Protein AF-A0A232EL25-F1 (afdb_monomer_lite)

Secondary structure (DSSP, 8-state):
--EEEEEEEEEEE--TTTT--PEEEEETTTTEEEEEE--TTTTTTSS-EEEEE-TTS-B-SPPEE----SSSPP----SS-SSSEEEEEEEEEE-TTS--EEEEEEEEEE-TT--EEESS-S----------STTSEEEE--TT-EEEEEEPSSS--EEEEEEE-SSSEEEEEEEE-SS--EEEEEEEPTTSEEEEEEEEEEEEEEEEEETTEEEEEEEEEEEEEEETTSPBPPPEEE-------HHHHTTPEEEEEE-TTSEEEEEEEEEEPPSSTTS-EEEEEEEEEEEEGGGGG--

Structure (mmCIF, N/CA/C/O backbone):
data_AF-A0A232EL25-F1
#
_entry.id   AF-A0A232EL25-F1
#
loop_
_atom_site.group_PDB
_atom_site.id
_atom_site.type_symbol
_atom_site.label_atom_id
_atom_site.label_alt_id
_atom_site.label_comp_id
_atom_site.label_asym_id
_atom_site.label_entity_id
_atom_site.label_seq_id
_atom_site.pdbx_PDB_ins_code
_atom_site.Cartn_x
_atom_site.Cartn_y
_atom_site.Cartn_z
_atom_site.occupancy
_atom_site.B_iso_or_equiv
_atom_site.auth_seq_id
_atom_site.auth_comp_id
_atom_site.auth_asym_id
_atom_site.auth_atom_id
_atom_site.pdbx_PDB_model_num
ATOM 1 N N . MET A 1 1 ? -2.170 4.863 -22.502 1.00 51.41 1 MET A N 1
ATOM 2 C CA . MET A 1 1 ? -2.159 5.256 -21.081 1.00 51.41 1 MET A CA 1
ATOM 3 C C . MET A 1 1 ? -3.161 6.379 -20.929 1.00 51.41 1 MET A C 1
ATOM 5 O O . MET A 1 1 ? -2.964 7.424 -21.538 1.00 51.41 1 MET A O 1
ATOM 9 N N . GLU A 1 2 ? -4.257 6.138 -20.216 1.00 48.19 2 GLU A N 1
ATOM 10 C CA . GLU A 1 2 ? -5.209 7.189 -19.851 1.00 48.19 2 GLU A CA 1
ATOM 11 C C . GLU A 1 2 ? -4.763 7.801 -18.522 1.00 48.19 2 GLU A C 1
ATOM 13 O O . GLU A 1 2 ? -4.478 7.083 -17.563 1.00 48.19 2 GLU A O 1
ATOM 18 N N . ASN A 1 3 ? -4.635 9.127 -18.490 1.00 51.94 3 ASN A N 1
ATOM 19 C CA . ASN A 1 3 ? -4.310 9.871 -17.281 1.00 51.94 3 ASN A CA 1
ATOM 20 C C . ASN A 1 3 ? -5.592 10.539 -16.786 1.00 51.94 3 ASN A C 1
ATOM 22 O O . ASN A 1 3 ? -6.131 11.416 -17.465 1.00 51.94 3 ASN A O 1
ATOM 26 N N . CYS A 1 4 ? -6.087 10.119 -15.624 1.00 50.62 4 CYS A N 1
ATOM 27 C CA . CYS A 1 4 ? -7.242 10.736 -14.990 1.00 50.62 4 CYS A CA 1
ATOM 28 C C . CYS A 1 4 ? -6.772 11.544 -13.778 1.00 50.62 4 CYS A C 1
ATOM 30 O O . CYS A 1 4 ? -6.371 10.989 -12.752 1.00 50.62 4 CYS A O 1
ATOM 32 N N . SER A 1 5 ? -6.847 12.870 -13.890 1.00 51.62 5 SER A N 1
ATOM 33 C CA . SER A 1 5 ? -6.720 13.783 -12.755 1.00 51.62 5 SER A CA 1
ATOM 34 C C . SER A 1 5 ? -8.115 14.160 -12.268 1.00 51.62 5 SER A C 1
ATOM 36 O O . SER A 1 5 ? -8.825 14.894 -12.956 1.00 51.62 5 SER A O 1
ATOM 38 N N . ASN A 1 6 ? -8.500 13.682 -11.090 1.00 52.81 6 ASN A N 1
ATOM 39 C CA . ASN A 1 6 ? -9.796 13.976 -10.489 1.00 52.81 6 ASN A CA 1
ATOM 40 C C . ASN A 1 6 ? -9.590 14.569 -9.087 1.00 52.81 6 ASN A C 1
ATOM 42 O O . ASN A 1 6 ? -8.654 14.218 -8.368 1.00 52.81 6 ASN A O 1
ATOM 46 N N . VAL A 1 7 ? -10.475 15.480 -8.689 1.00 50.97 7 VAL A N 1
ATOM 47 C CA . VAL A 1 7 ? -10.480 16.087 -7.350 1.00 50.97 7 VAL A CA 1
ATOM 48 C C . VAL A 1 7 ? -11.691 15.533 -6.607 1.00 50.97 7 VAL A C 1
ATOM 50 O O . VAL A 1 7 ? -12.816 15.723 -7.064 1.00 50.97 7 VAL A O 1
ATOM 53 N N . ALA A 1 8 ? -11.471 14.854 -5.480 1.00 51.22 8 ALA A N 1
ATOM 54 C CA . ALA A 1 8 ? -12.547 14.413 -4.599 1.00 51.22 8 ALA A CA 1
ATOM 55 C C . ALA A 1 8 ? -12.703 15.402 -3.439 1.00 51.22 8 ALA A C 1
ATOM 57 O O . ALA A 1 8 ? -11.785 15.624 -2.643 1.00 51.22 8 ALA A O 1
ATOM 58 N N . ASN A 1 9 ? -13.900 15.960 -3.287 1.00 52.25 9 ASN A N 1
ATOM 59 C CA . ASN A 1 9 ? -14.223 16.791 -2.133 1.00 52.25 9 ASN A CA 1
ATOM 60 C C . ASN A 1 9 ? -14.661 15.888 -0.984 1.00 52.25 9 ASN A C 1
ATOM 62 O O . ASN A 1 9 ? -15.850 15.659 -0.795 1.00 52.25 9 ASN A O 1
ATOM 66 N N . ILE A 1 10 ? -13.703 15.347 -0.232 1.00 52.88 10 ILE A N 1
ATOM 67 C CA . ILE A 1 10 ? -14.014 14.569 0.969 1.00 52.88 10 ILE A CA 1
ATOM 68 C C . ILE A 1 10 ? -14.073 15.536 2.152 1.00 52.88 10 ILE A C 1
ATOM 70 O O . ILE A 1 10 ? -13.030 16.035 2.567 1.00 52.88 10 ILE A O 1
ATOM 74 N N . PRO A 1 11 ? -15.253 15.830 2.724 1.00 53.16 11 PRO A N 1
ATOM 75 C CA . PRO A 1 11 ? -15.340 16.779 3.816 1.00 53.16 11 PRO A CA 1
ATOM 76 C C . PRO A 1 11 ? -14.777 16.162 5.095 1.00 53.16 11 PRO A C 1
ATOM 78 O O . PRO A 1 11 ? -15.392 15.289 5.711 1.00 53.16 11 PRO A O 1
ATOM 81 N N . PHE A 1 12 ? -13.623 16.651 5.538 1.00 52.50 12 PHE A N 1
ATOM 82 C CA . PHE A 1 12 ? -13.089 16.305 6.848 1.00 52.50 12 PHE A CA 1
ATOM 83 C C . PHE A 1 12 ? -12.386 17.483 7.509 1.00 52.50 12 PHE A C 1
ATOM 85 O O . PHE A 1 12 ? -11.855 18.380 6.854 1.00 52.50 12 PHE A O 1
ATOM 92 N N . THR A 1 13 ? -12.351 17.441 8.837 1.00 44.88 13 THR A N 1
ATOM 93 C CA . THR A 1 13 ? -11.735 18.469 9.670 1.00 44.88 13 THR A CA 1
ATOM 94 C C . THR A 1 13 ? -10.431 17.941 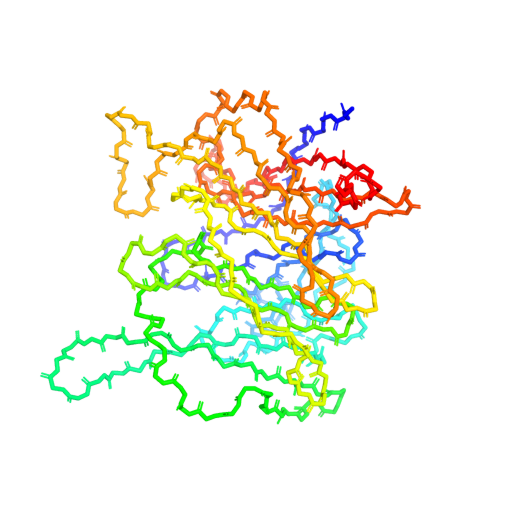10.260 1.00 44.88 13 THR A C 1
ATOM 96 O O . THR A 1 13 ? -10.453 17.162 11.211 1.00 44.88 13 THR A O 1
ATOM 99 N N . LEU A 1 14 ? -9.281 18.373 9.729 1.00 42.97 14 LEU A N 1
ATOM 100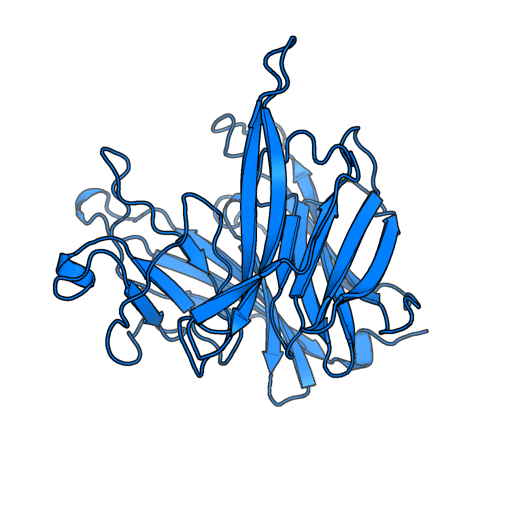 C CA . LEU A 1 14 ? -7.998 18.240 10.432 1.00 42.97 14 LEU A CA 1
ATOM 101 C C . LEU A 1 14 ? -7.855 19.438 11.373 1.00 42.97 14 LEU A C 1
ATOM 103 O O . LEU A 1 14 ? -7.642 20.565 10.929 1.00 42.97 14 LEU A O 1
ATOM 107 N N . LYS A 1 15 ? -7.949 19.204 12.683 1.00 39.72 15 LYS A N 1
ATOM 108 C CA . LYS A 1 15 ? -7.567 20.206 13.681 1.00 39.72 15 LYS A CA 1
ATOM 109 C C . LYS A 1 15 ? -6.157 19.885 14.168 1.00 39.72 15 LYS A C 1
ATOM 111 O O . LYS A 1 15 ? -5.955 18.903 14.874 1.00 39.72 15 LYS A O 1
ATOM 116 N N . VAL A 1 16 ? -5.184 20.712 13.789 1.00 35.88 16 VAL A N 1
ATOM 117 C CA . VAL A 1 16 ? -3.813 20.627 14.313 1.00 35.88 16 VAL A CA 1
ATOM 118 C C . VAL A 1 16 ? -3.785 21.365 15.659 1.00 35.88 16 VAL A C 1
ATOM 120 O O . VAL A 1 16 ? -3.838 22.589 15.705 1.00 35.88 16 VAL A O 1
ATOM 123 N N . GLY A 1 17 ? -3.820 20.602 16.751 1.00 44.81 17 GLY A N 1
ATOM 124 C CA . GLY A 1 17 ? -4.028 21.034 18.143 1.00 44.81 17 GLY A CA 1
ATOM 125 C C . GLY A 1 17 ? -4.429 19.820 18.992 1.00 44.81 17 GLY A C 1
ATOM 126 O O . GLY A 1 17 ? -4.204 18.714 18.510 1.00 44.81 17 GLY A O 1
ATOM 127 N N . ASP A 1 18 ? -5.012 19.994 20.191 1.00 28.81 18 ASP A N 1
ATOM 128 C CA . ASP A 1 18 ? -5.338 18.903 21.147 1.00 28.81 18 ASP A CA 1
ATOM 129 C C . ASP A 1 18 ? -6.324 17.841 20.595 1.00 28.81 18 ASP A C 1
ATOM 131 O O . ASP A 1 18 ? -7.519 17.811 20.883 1.00 28.81 18 ASP A O 1
ATOM 135 N N . GLU A 1 19 ? -5.714 16.989 19.772 1.00 44.50 19 GLU A N 1
ATOM 136 C CA . GLU A 1 19 ? -5.997 15.689 19.174 1.00 44.50 19 GLU A CA 1
ATOM 137 C C . GLU A 1 19 ? -7.268 15.470 18.341 1.00 44.50 19 GLU A C 1
ATOM 139 O O . GLU A 1 19 ? -8.253 14.914 18.819 1.00 44.50 19 GLU A O 1
ATOM 144 N N . HIS A 1 20 ? -7.137 15.651 17.017 1.00 41.91 20 HIS A N 1
ATOM 145 C CA . HIS A 1 20 ? -7.773 14.766 16.029 1.00 41.91 20 HIS A CA 1
ATOM 146 C C . HIS A 1 20 ? -6.782 14.375 14.917 1.00 41.91 20 HIS A C 1
ATOM 148 O O . HIS A 1 20 ? -6.553 15.117 13.965 1.00 41.91 20 HIS A O 1
ATOM 154 N N . TYR A 1 21 ? -6.200 13.178 15.043 1.00 44.84 21 TYR A N 1
ATOM 155 C CA . TYR A 1 21 ? -5.446 12.526 13.970 1.00 44.84 21 TYR A CA 1
ATOM 156 C C . TYR A 1 21 ? -6.430 11.845 13.026 1.00 44.84 21 TYR A C 1
ATOM 158 O O . TYR A 1 21 ? -7.060 10.863 13.423 1.00 44.84 21 TYR A O 1
ATOM 166 N N . VAL A 1 22 ? -6.550 12.350 11.800 1.00 48.41 22 VAL A N 1
ATOM 167 C CA . VAL A 1 22 ? -7.203 11.604 10.726 1.00 48.41 22 VAL A CA 1
ATOM 168 C C . VAL A 1 22 ? -6.119 10.879 9.943 1.00 48.41 22 VAL A C 1
ATOM 170 O O . VAL A 1 22 ? -5.218 11.513 9.390 1.00 48.41 22 VAL A O 1
ATOM 173 N N . SER A 1 23 ? -6.188 9.552 9.945 1.00 52.66 23 SER A N 1
ATOM 174 C CA . SER A 1 23 ? -5.326 8.718 9.115 1.00 52.66 23 SER A CA 1
ATOM 175 C C . SER A 1 23 ? -6.107 8.305 7.873 1.00 52.66 23 SER A C 1
ATOM 177 O O . SER A 1 23 ? -7.175 7.697 7.981 1.00 52.66 23 SER A O 1
ATOM 179 N N . TRP A 1 24 ? -5.573 8.669 6.710 1.00 55.25 24 TRP A N 1
ATOM 180 C CA . TRP A 1 24 ? -6.126 8.348 5.396 1.00 55.25 24 TRP A CA 1
ATOM 181 C C . TRP A 1 24 ? -5.609 6.996 4.960 1.00 55.25 24 TRP A C 1
ATOM 183 O O . TRP A 1 24 ? -4.396 6.778 4.945 1.00 55.25 24 TRP A O 1
ATOM 193 N N . PHE A 1 25 ? -6.512 6.121 4.541 1.00 58.78 25 PHE A N 1
ATOM 194 C CA . PHE A 1 25 ? -6.127 4.896 3.871 1.00 58.78 25 PHE A CA 1
ATOM 195 C C . PHE A 1 25 ? -6.959 4.778 2.606 1.00 58.78 25 PHE A C 1
ATOM 197 O O . PHE A 1 25 ? -8.180 4.669 2.654 1.00 58.78 25 PHE A O 1
ATOM 204 N N . LEU A 1 26 ? -6.315 4.779 1.441 1.00 52.06 26 LEU A N 1
ATOM 205 C CA . LEU A 1 26 ? -7.019 4.316 0.256 1.00 52.06 26 LEU A CA 1
ATOM 206 C C . LEU A 1 26 ? -7.246 2.810 0.426 1.00 52.06 26 LEU A C 1
ATOM 208 O O . LEU A 1 26 ? -6.325 2.004 0.267 1.00 52.06 26 LEU A O 1
ATOM 212 N N . THR A 1 27 ? -8.458 2.430 0.822 1.00 54.38 27 THR A N 1
ATOM 213 C CA . THR A 1 27 ? -8.869 1.030 0.856 1.00 54.38 27 THR A CA 1
ATOM 214 C C . THR A 1 27 ? -9.115 0.549 -0.545 1.00 54.38 27 THR A C 1
ATOM 216 O O . THR A 1 27 ? -10.071 0.910 -1.223 1.00 54.38 27 THR A O 1
ATOM 219 N N . GLN A 1 28 ? -8.229 -0.340 -0.930 1.00 50.91 28 GLN A N 1
ATOM 220 C CA . GLN A 1 28 ? -7.998 -0.806 -2.275 1.00 50.91 28 GLN A CA 1
ATOM 221 C C . GLN A 1 28 ? -9.077 -1.741 -2.850 1.00 50.91 28 GLN A C 1
ATOM 223 O O . GLN A 1 28 ? -8.842 -2.359 -3.887 1.00 50.91 28 GLN A O 1
ATOM 228 N N . PHE A 1 29 ? -10.200 -1.927 -2.155 1.00 55.56 29 PHE A N 1
ATOM 229 C CA . PHE A 1 29 ? -11.137 -2.996 -2.488 1.00 55.56 29 PHE A CA 1
ATOM 230 C C . PHE A 1 29 ? -12.043 -2.643 -3.673 1.00 55.56 29 PHE A C 1
ATOM 232 O O . PHE A 1 29 ? -12.284 -3.529 -4.477 1.00 55.56 29 PHE A O 1
ATOM 239 N N . ASP A 1 30 ? -12.464 -1.382 -3.849 1.00 62.69 30 ASP A N 1
ATOM 240 C CA . ASP A 1 30 ? -13.462 -1.021 -4.874 1.00 62.69 30 ASP A CA 1
ATOM 241 C C . ASP A 1 30 ? -13.464 0.482 -5.207 1.00 62.69 30 ASP A C 1
ATOM 243 O O . ASP A 1 30 ? -14.515 1.115 -5.192 1.00 62.69 30 ASP A O 1
ATOM 247 N N . GLU A 1 31 ? -12.304 1.100 -5.452 1.00 70.12 31 GLU A N 1
ATOM 248 C CA . GLU A 1 31 ? -12.289 2.523 -5.846 1.00 70.12 31 GLU A CA 1
ATOM 249 C C . GLU A 1 31 ? -12.849 3.488 -4.769 1.00 70.12 31 GLU A C 1
ATOM 251 O O . GLU A 1 31 ? -13.441 4.527 -5.058 1.00 70.12 31 GLU A O 1
ATOM 256 N N . THR A 1 32 ? -12.642 3.145 -3.494 1.00 76.06 32 THR A N 1
ATOM 257 C CA . THR A 1 32 ? -13.133 3.917 -2.340 1.00 76.06 32 THR A CA 1
ATOM 258 C C . THR A 1 32 ? -12.011 4.388 -1.420 1.00 76.06 32 THR A C 1
ATOM 260 O O . THR A 1 32 ? -11.022 3.682 -1.217 1.00 76.06 32 THR A O 1
ATOM 263 N N . PHE A 1 33 ? -12.204 5.525 -0.761 1.00 74.00 33 PHE A N 1
ATOM 264 C CA . PHE A 1 33 ? -11.359 5.981 0.342 1.00 74.00 33 PHE A CA 1
ATOM 265 C C . PHE A 1 33 ? -11.923 5.503 1.682 1.00 74.00 33 PHE A C 1
ATOM 267 O O . PHE A 1 33 ? -13.095 5.741 1.957 1.00 74.00 33 PHE A O 1
ATOM 274 N N . GLU A 1 34 ? -11.103 4.897 2.546 1.00 77.31 34 GLU A N 1
ATOM 275 C CA . GLU A 1 34 ? -11.477 4.618 3.937 1.00 77.31 34 GLU A CA 1
ATOM 276 C C . GLU A 1 34 ? -10.723 5.553 4.874 1.00 77.31 34 GLU A C 1
ATOM 278 O O . GLU A 1 34 ? -9.506 5.748 4.814 1.00 77.31 34 GLU A O 1
ATOM 283 N N . ILE A 1 35 ? -11.475 6.140 5.788 1.00 75.62 35 ILE A N 1
ATOM 284 C CA . ILE A 1 35 ? -10.969 7.093 6.754 1.00 75.62 35 ILE A CA 1
ATOM 285 C C . ILE A 1 35 ? -11.288 6.566 8.136 1.00 75.62 35 ILE A C 1
ATOM 287 O O . ILE A 1 35 ? -12.435 6.239 8.449 1.00 75.62 35 ILE A O 1
ATOM 291 N N . VAL A 1 36 ? -10.260 6.511 8.977 1.00 77.00 36 VAL A N 1
ATOM 292 C CA . VAL A 1 36 ? -10.449 6.271 10.402 1.00 77.00 36 VAL A CA 1
ATOM 293 C C . VAL A 1 36 ? -10.607 7.619 11.092 1.00 77.00 36 VAL A C 1
ATOM 295 O O . VAL A 1 36 ? -9.659 8.400 11.186 1.00 77.00 36 VAL A O 1
ATOM 298 N N . ASP A 1 37 ? -11.815 7.872 11.583 1.00 76.88 37 ASP A N 1
ATOM 299 C CA . ASP A 1 37 ? -12.187 9.092 12.287 1.00 76.88 37 ASP A CA 1
ATOM 300 C C . ASP A 1 37 ? -12.246 8.828 13.802 1.00 76.88 37 ASP A C 1
ATOM 302 O O . ASP A 1 37 ? -12.711 7.781 14.260 1.00 76.88 37 ASP A O 1
ATOM 306 N N . LYS A 1 38 ? -11.741 9.775 14.596 1.00 76.56 38 LYS A N 1
ATOM 307 C CA . LYS A 1 38 ? -11.769 9.761 16.072 1.00 76.56 38 LYS A CA 1
ATOM 308 C C . LYS A 1 38 ? -12.748 10.792 16.644 1.00 76.56 38 LYS A C 1
ATOM 310 O O . LYS A 1 38 ? -12.842 10.963 17.860 1.00 76.56 38 LYS A O 1
ATOM 315 N N . ASN A 1 39 ? -13.456 11.523 15.788 1.00 75.94 39 ASN A N 1
ATOM 316 C CA . ASN A 1 39 ? -14.444 12.498 16.200 1.00 75.94 39 ASN A CA 1
ATOM 317 C C . ASN A 1 39 ? -15.749 11.786 16.580 1.00 75.94 39 ASN A C 1
ATOM 319 O O . ASN A 1 39 ? -16.452 11.248 15.727 1.00 75.94 39 ASN A O 1
ATOM 323 N N . LYS A 1 40 ? -16.108 11.826 17.869 1.00 80.94 40 LYS A N 1
ATOM 324 C CA . LYS A 1 40 ? -17.337 11.192 18.377 1.00 80.94 40 LYS A CA 1
ATOM 325 C C . LYS A 1 40 ? -18.603 11.662 17.663 1.00 80.94 40 LYS A C 1
ATOM 327 O O . LYS A 1 40 ? -19.523 10.867 17.504 1.00 80.94 40 LYS A O 1
ATOM 332 N N . THR A 1 41 ? -18.665 12.923 17.240 1.00 81.50 41 THR A N 1
ATOM 333 C CA . THR A 1 41 ? -19.820 13.472 16.519 1.00 81.50 41 THR A CA 1
ATOM 334 C C . THR A 1 41 ? -19.948 12.828 15.144 1.00 81.50 41 THR A C 1
ATOM 336 O O . THR A 1 41 ? -21.018 12.334 14.801 1.00 81.50 41 THR A O 1
ATOM 339 N N . HIS A 1 42 ? -18.852 12.757 14.386 1.00 81.31 42 HIS A N 1
ATOM 340 C CA . HIS A 1 42 ? -18.839 12.077 13.085 1.00 81.31 42 HIS A CA 1
ATOM 341 C C . HIS A 1 42 ? -19.101 10.574 13.233 1.00 81.31 42 HIS A C 1
ATOM 343 O O . HIS A 1 42 ? -19.784 9.963 12.418 1.00 81.31 42 HIS A O 1
ATOM 349 N N . CYS A 1 43 ? -18.627 9.994 14.332 1.00 81.50 43 CYS A N 1
ATOM 350 C CA . CYS A 1 43 ? -18.795 8.590 14.665 1.00 81.50 43 CYS A CA 1
ATOM 351 C C . CYS A 1 43 ? -20.080 8.276 15.444 1.00 81.50 43 CYS A C 1
ATOM 353 O O . CYS A 1 43 ? -20.130 7.270 16.148 1.00 81.50 43 CYS A O 1
ATOM 355 N N . LYS A 1 44 ? -21.123 9.113 15.355 1.00 87.75 44 LYS A N 1
ATOM 356 C CA . LYS A 1 44 ? -22.451 8.848 15.950 1.00 87.75 44 LYS A CA 1
ATOM 357 C C . LYS A 1 44 ? -22.395 8.405 17.430 1.00 87.75 44 LYS A C 1
ATOM 359 O O . LYS A 1 44 ? -23.151 7.543 17.867 1.00 87.75 44 LYS A O 1
ATOM 364 N N . GLY A 1 45 ? -21.482 8.990 18.206 1.00 84.88 45 GLY A N 1
ATOM 365 C CA . GLY A 1 45 ? -21.313 8.753 19.641 1.00 84.88 45 GLY A CA 1
ATOM 366 C C . GLY A 1 45 ? -20.223 7.748 20.037 1.00 84.88 45 GLY A C 1
ATOM 367 O O . GLY A 1 45 ? -19.863 7.715 21.217 1.00 84.88 45 GLY A O 1
ATOM 368 N N . VAL A 1 46 ? -19.647 6.970 19.109 1.00 85.81 46 VAL A N 1
ATOM 369 C CA . VAL A 1 46 ? -18.536 6.051 19.438 1.00 85.81 46 VAL A CA 1
ATOM 370 C C . VAL A 1 46 ? -17.176 6.753 19.399 1.00 85.81 46 VAL A C 1
ATOM 372 O O . VAL A 1 46 ? -17.017 7.788 18.761 1.00 85.81 46 VAL A O 1
ATOM 375 N N . SER A 1 47 ? -16.173 6.211 20.101 1.00 82.19 47 SER A N 1
ATOM 376 C CA . SER A 1 47 ? -14.846 6.845 20.233 1.00 82.19 47 SER A CA 1
ATOM 377 C C . SER A 1 47 ? -14.072 6.963 18.921 1.00 82.19 47 SER A C 1
ATOM 379 O O . SER A 1 47 ? -13.220 7.836 18.795 1.00 82.19 47 SER A O 1
ATOM 381 N N . SER A 1 48 ? -14.325 6.050 17.986 1.00 79.69 48 SER A N 1
ATOM 382 C CA . SER A 1 48 ? -13.700 6.024 16.670 1.00 79.69 48 SER A CA 1
ATOM 383 C C . SER A 1 48 ? -14.496 5.140 15.715 1.00 79.69 48 SER A C 1
ATOM 385 O O . SER A 1 48 ? -15.141 4.173 16.135 1.00 79.69 48 SER A O 1
ATOM 387 N N . CYS A 1 49 ? -14.454 5.474 14.433 1.00 78.69 49 CYS A N 1
ATOM 388 C CA . CYS A 1 49 ? -15.201 4.797 13.384 1.00 78.69 49 CYS A CA 1
ATOM 389 C C . CYS A 1 49 ? -14.427 4.779 12.065 1.00 78.69 49 CYS A C 1
ATOM 391 O O . CYS A 1 49 ? -13.548 5.606 11.829 1.00 78.69 49 CYS A O 1
ATOM 393 N N . LYS A 1 50 ? -14.781 3.827 11.205 1.00 80.88 50 LYS A N 1
ATOM 394 C CA . LYS A 1 50 ? -14.419 3.801 9.790 1.00 80.88 50 LYS A CA 1
ATOM 395 C C . LYS A 1 50 ? -15.520 4.463 8.977 1.00 80.88 50 LYS A C 1
ATOM 397 O O . LYS A 1 50 ? -16.698 4.154 9.176 1.00 80.88 50 LYS A O 1
ATOM 402 N N . ARG A 1 51 ? -15.123 5.333 8.059 1.00 81.25 51 ARG A N 1
ATOM 403 C CA . ARG A 1 51 ? -15.988 6.004 7.085 1.00 81.25 51 ARG A CA 1
ATOM 404 C C . ARG A 1 51 ? -15.450 5.713 5.695 1.00 81.25 51 ARG A C 1
ATOM 406 O O . ARG A 1 51 ? -14.236 5.728 5.511 1.00 81.25 51 ARG A O 1
ATOM 413 N N . ILE A 1 52 ? -16.332 5.418 4.750 1.00 81.81 52 ILE A N 1
ATOM 414 C CA . ILE A 1 52 ? -15.960 5.028 3.388 1.00 81.81 52 ILE A CA 1
ATOM 415 C C . ILE A 1 52 ? -16.525 6.076 2.437 1.00 81.81 52 ILE A C 1
ATOM 417 O O . ILE A 1 52 ? -17.662 6.497 2.617 1.00 81.81 52 ILE A O 1
ATOM 421 N N . TYR A 1 53 ? -15.753 6.490 1.439 1.00 79.94 53 TYR A N 1
ATOM 422 C CA . TYR A 1 53 ? -16.161 7.467 0.434 1.00 79.94 53 TYR A CA 1
ATOM 423 C C . TYR A 1 53 ? -15.878 6.950 -0.970 1.00 79.94 53 TYR A C 1
ATOM 425 O O . TYR A 1 53 ? -14.888 6.249 -1.176 1.00 79.94 53 TYR A O 1
ATOM 433 N N . ASP A 1 54 ? -16.715 7.314 -1.936 1.00 79.31 54 ASP A N 1
ATOM 434 C CA . ASP A 1 54 ? -16.418 7.120 -3.355 1.00 79.31 54 ASP A CA 1
ATOM 435 C C . ASP A 1 54 ? -15.385 8.148 -3.863 1.00 79.31 54 ASP A C 1
ATOM 437 O O . ASP A 1 54 ? -14.991 9.090 -3.166 1.00 79.31 54 ASP A O 1
ATOM 441 N N . PHE A 1 55 ? -14.964 7.995 -5.118 1.00 74.50 55 PHE A N 1
ATOM 442 C CA . PHE A 1 55 ? -14.050 8.924 -5.785 1.00 74.50 55 PHE A CA 1
ATOM 443 C C . PHE A 1 55 ? -14.615 10.325 -6.065 1.00 74.50 55 PHE A C 1
ATOM 445 O O . PHE A 1 55 ? -13.851 11.221 -6.427 1.00 74.50 55 PHE A O 1
ATOM 452 N N . ASN A 1 56 ? -15.922 10.525 -5.888 1.00 73.94 56 ASN A N 1
ATOM 453 C CA . ASN A 1 56 ? -16.571 11.832 -5.974 1.00 73.94 56 ASN A CA 1
ATOM 454 C C . ASN A 1 56 ? -16.632 12.531 -4.603 1.00 73.94 56 ASN A C 1
ATOM 456 O O . ASN A 1 56 ? -16.996 13.703 -4.528 1.00 73.94 56 ASN A O 1
ATOM 460 N N . GLY A 1 57 ? -16.257 11.836 -3.524 1.00 72.69 57 GLY A N 1
ATOM 461 C CA . GLY A 1 57 ? -16.326 12.327 -2.151 1.00 72.69 57 GLY A CA 1
ATOM 462 C C . GLY A 1 57 ? -17.668 12.083 -1.457 1.00 72.69 57 GLY A C 1
ATOM 463 O O . GLY A 1 57 ? -17.892 12.620 -0.371 1.00 72.69 57 GLY A O 1
ATOM 464 N N . ASN A 1 58 ? -18.553 11.264 -2.031 1.00 81.75 58 ASN A N 1
ATOM 465 C CA . ASN A 1 58 ? -19.798 10.861 -1.380 1.00 81.75 58 ASN A CA 1
ATOM 466 C C . ASN A 1 58 ? -19.528 9.748 -0.368 1.00 81.75 58 ASN A C 1
ATOM 468 O O . ASN A 1 58 ? -18.861 8.765 -0.684 1.00 81.75 58 ASN A O 1
ATOM 472 N N . GLU A 1 59 ? -20.078 9.874 0.839 1.00 84.31 59 GLU A N 1
ATOM 473 C CA . GLU A 1 59 ? -19.983 8.826 1.859 1.00 84.31 59 GLU A CA 1
ATOM 474 C C . GLU A 1 59 ? -20.817 7.598 1.452 1.00 84.31 59 GLU A C 1
ATOM 476 O O . GLU A 1 59 ? -21.984 7.712 1.072 1.00 84.31 59 GLU A O 1
ATOM 481 N N . ILE A 1 60 ? -20.211 6.414 1.532 1.00 84.75 60 ILE A N 1
ATOM 482 C CA . ILE A 1 60 ? -20.829 5.128 1.221 1.00 84.75 60 ILE A CA 1
ATOM 483 C C . ILE A 1 60 ? -21.203 4.432 2.530 1.00 84.75 60 ILE A C 1
ATOM 485 O O . ILE A 1 60 ? -20.346 3.940 3.267 1.00 84.75 60 ILE A O 1
ATOM 489 N N . GLY A 1 61 ? -22.508 4.303 2.765 1.00 86.81 61 GLY A N 1
ATOM 490 C CA . GLY A 1 61 ? -23.045 3.631 3.945 1.00 86.81 61 GLY A CA 1
ATOM 491 C C . GLY A 1 61 ? -22.849 4.425 5.239 1.00 86.81 61 GLY A C 1
ATOM 492 O O . GLY A 1 61 ? -22.493 5.598 5.231 1.00 86.81 61 GLY A O 1
ATOM 493 N N . ASP A 1 62 ? -23.129 3.777 6.369 1.00 87.75 62 ASP A N 1
ATOM 494 C CA . ASP A 1 62 ? -23.005 4.391 7.692 1.00 87.75 62 ASP A CA 1
ATOM 495 C C . ASP A 1 62 ? -21.608 4.188 8.308 1.00 87.75 62 ASP A C 1
ATOM 497 O O . ASP A 1 62 ? -21.011 3.120 8.119 1.00 87.75 62 ASP A O 1
ATOM 501 N N . PRO A 1 63 ? -21.119 5.140 9.135 1.00 86.38 63 PRO A N 1
ATOM 502 C CA . PRO A 1 63 ? -19.897 4.967 9.911 1.00 86.38 63 PRO A CA 1
ATOM 503 C C . PRO A 1 63 ? -19.934 3.690 10.751 1.00 86.38 63 PRO A C 1
ATOM 505 O O . PRO A 1 63 ? -20.841 3.488 11.565 1.00 86.38 63 PRO A O 1
ATOM 508 N N . LYS A 1 64 ? -18.921 2.837 10.591 1.00 84.44 64 LYS A N 1
ATOM 509 C CA . LYS A 1 64 ? -18.806 1.580 11.339 1.00 84.44 64 LYS A CA 1
ATOM 510 C C . LYS A 1 64 ? -17.907 1.782 12.554 1.00 84.44 64 LYS A C 1
ATOM 512 O O . LYS A 1 64 ? -16.794 2.281 12.377 1.00 84.44 64 LYS A O 1
ATOM 517 N N . PRO A 1 65 ? -18.327 1.406 13.776 1.00 82.44 65 PRO A N 1
ATOM 518 C CA . PRO A 1 65 ? -17.452 1.458 14.938 1.00 82.44 65 PRO A CA 1
ATOM 519 C C . PRO A 1 65 ? -16.142 0.724 14.664 1.00 82.44 65 PRO A C 1
ATOM 521 O O . PRO A 1 65 ? -16.142 -0.378 14.123 1.00 82.44 65 PRO A O 1
ATOM 524 N N . PHE A 1 66 ? -15.027 1.347 15.024 1.00 76.62 66 PHE A N 1
ATOM 525 C CA . PHE A 1 66 ? -13.714 0.762 14.808 1.00 76.62 66 PHE A CA 1
ATOM 526 C C . PHE A 1 66 ? -12.814 1.075 15.987 1.00 76.62 66 PHE A C 1
ATOM 528 O O . PHE A 1 66 ? -12.609 2.240 16.326 1.00 76.62 66 PHE A O 1
ATOM 535 N N . LYS A 1 67 ? -12.267 0.044 16.630 1.00 72.69 67 LYS A N 1
ATOM 536 C CA . LYS A 1 67 ? -11.406 0.210 17.798 1.00 72.69 67 LYS A CA 1
ATOM 537 C C . LYS A 1 67 ? -9.945 0.163 17.370 1.00 72.69 67 LYS A C 1
ATOM 539 O O . LYS A 1 67 ? -9.406 -0.903 17.087 1.00 72.69 67 LYS A O 1
ATOM 544 N N . ILE A 1 68 ? -9.287 1.319 17.378 1.00 64.38 68 ILE A N 1
ATOM 545 C CA . ILE A 1 68 ? -7.848 1.391 17.116 1.00 64.38 68 ILE A CA 1
ATOM 546 C C . ILE A 1 68 ? -7.112 0.686 18.259 1.00 64.38 68 ILE A C 1
ATOM 548 O O . ILE A 1 68 ? -7.173 1.108 19.416 1.00 64.38 68 ILE A O 1
ATOM 552 N N . GLN A 1 69 ? -6.405 -0.393 17.936 1.00 57.59 69 GLN A N 1
ATOM 553 C CA . GLN A 1 69 ? -5.525 -1.066 18.881 1.00 57.59 69 GLN A CA 1
ATOM 554 C C . GLN A 1 69 ? -4.172 -0.330 18.914 1.00 57.59 69 GLN A C 1
ATOM 556 O O . GLN A 1 69 ? -3.311 -0.568 18.075 1.00 57.59 69 GLN A O 1
ATOM 561 N N . ASN A 1 70 ? -3.981 0.547 19.909 1.00 52.19 70 ASN A N 1
ATOM 562 C CA . ASN A 1 70 ? -2.755 1.327 20.176 1.00 52.19 70 ASN A CA 1
ATOM 563 C C . ASN A 1 70 ? -2.400 2.410 19.127 1.00 52.19 70 ASN A C 1
ATOM 565 O O . ASN A 1 70 ? -2.923 2.425 18.021 1.00 52.19 70 ASN A O 1
ATOM 569 N N . ASN A 1 71 ? -1.493 3.336 19.481 1.00 48.22 71 ASN A N 1
ATOM 570 C CA . ASN A 1 71 ? -1.022 4.482 18.667 1.00 48.22 71 ASN A CA 1
ATOM 571 C C . ASN A 1 71 ? -0.199 4.098 17.411 1.00 48.22 71 ASN A C 1
ATOM 573 O O . ASN A 1 71 ? 0.754 4.786 17.046 1.00 48.22 71 ASN A O 1
ATOM 577 N N . ALA A 1 72 ? -0.517 2.978 16.776 1.00 50.69 72 ALA A N 1
ATOM 578 C CA . ALA A 1 72 ? 0.178 2.461 15.614 1.00 50.69 72 ALA A CA 1
ATOM 579 C C . ALA A 1 72 ? -0.461 2.948 14.304 1.00 50.69 72 ALA A C 1
ATOM 581 O O . ALA A 1 72 ? -1.653 3.253 14.257 1.00 50.69 72 ALA A O 1
ATOM 582 N N . ALA A 1 73 ? 0.336 2.986 13.231 1.00 54.88 73 ALA A N 1
ATOM 583 C CA . ALA A 1 73 ? -0.196 3.068 11.876 1.00 54.88 73 ALA A CA 1
ATOM 584 C C . ALA A 1 73 ? -1.169 1.897 11.659 1.00 54.88 73 ALA A C 1
ATOM 586 O O . ALA A 1 73 ? -0.851 0.754 11.979 1.00 54.88 73 ALA A O 1
ATOM 587 N N . TYR A 1 74 ? -2.377 2.203 11.200 1.00 56.94 74 TYR A N 1
ATOM 588 C CA . TYR A 1 74 ? -3.394 1.209 10.880 1.00 56.94 74 TYR A CA 1
ATOM 589 C C . TYR A 1 74 ? -3.308 0.895 9.388 1.00 56.94 74 TYR A C 1
ATOM 591 O O . TYR A 1 74 ? -3.011 1.787 8.610 1.00 56.94 74 TYR A O 1
ATOM 599 N N . TYR A 1 75 ? -3.560 -0.342 8.975 1.00 63.31 75 TYR A N 1
ATOM 600 C CA . TYR A 1 75 ? -3.758 -0.658 7.564 1.00 63.31 75 TYR A CA 1
ATOM 601 C C . TYR A 1 75 ? -5.080 -1.410 7.457 1.00 63.31 75 TYR A C 1
ATOM 603 O O . TYR A 1 75 ? -5.321 -2.318 8.255 1.00 63.31 75 TYR A O 1
ATOM 611 N N . PRO A 1 76 ? -5.975 -0.986 6.561 1.00 55.88 76 PRO A N 1
ATOM 612 C CA . PRO A 1 76 ? -7.344 -1.465 6.534 1.00 55.88 76 PRO A CA 1
ATOM 613 C C . PRO A 1 76 ? -7.397 -2.884 5.993 1.00 55.88 76 PRO A C 1
ATOM 615 O O . PRO A 1 76 ? -6.824 -3.160 4.943 1.00 55.88 76 PRO A O 1
ATOM 618 N N . VAL A 1 77 ? -8.084 -3.789 6.690 1.00 61.97 77 VAL A N 1
ATOM 619 C CA . VAL A 1 77 ? -8.142 -5.193 6.277 1.00 61.97 77 VAL A CA 1
ATOM 620 C C . VAL A 1 77 ? -9.573 -5.666 6.200 1.00 61.97 77 VAL A C 1
ATOM 622 O O . VAL A 1 77 ? -10.326 -5.501 7.151 1.00 61.97 77 VAL A O 1
ATOM 625 N N . SER A 1 78 ? -9.865 -6.282 5.056 1.00 57.00 78 SER A N 1
ATOM 626 C CA . SER A 1 78 ? -11.126 -6.888 4.644 1.00 57.00 78 SER A CA 1
ATOM 627 C C . SER A 1 78 ? -12.349 -5.965 4.641 1.00 57.00 78 SER A C 1
ATOM 629 O O . SER A 1 78 ? -12.648 -5.238 5.584 1.00 57.00 78 SER A O 1
ATOM 631 N N . ARG A 1 79 ? -13.128 -6.064 3.561 1.00 55.03 79 ARG A N 1
ATOM 632 C CA . ARG A 1 79 ? -14.425 -5.390 3.409 1.00 55.03 79 ARG A CA 1
ATOM 633 C C . ARG A 1 79 ? -15.515 -6.012 4.296 1.00 55.03 79 ARG A C 1
ATOM 635 O O . ARG A 1 79 ? -16.477 -5.338 4.663 1.00 55.03 79 ARG A O 1
ATOM 642 N N . GLU A 1 80 ? -15.367 -7.292 4.639 1.00 57.09 80 GLU A N 1
ATOM 643 C CA . GLU A 1 80 ? -16.425 -8.108 5.251 1.00 57.09 80 GLU A CA 1
ATOM 644 C C . GLU A 1 80 ? -16.513 -7.964 6.774 1.00 57.09 80 GLU A C 1
ATOM 646 O O . GLU A 1 80 ? -17.591 -8.099 7.349 1.00 57.09 80 GLU A O 1
ATOM 651 N N . SER A 1 81 ? -15.399 -7.669 7.444 1.00 61.81 81 SER A N 1
ATOM 652 C CA . SER A 1 81 ? -15.369 -7.469 8.893 1.00 61.81 81 SER A CA 1
ATOM 653 C C . SER A 1 81 ? -14.335 -6.414 9.248 1.00 61.81 81 SER A C 1
ATOM 655 O O . SER A 1 81 ? -13.164 -6.550 8.915 1.00 61.81 81 SER A O 1
ATOM 657 N N . SER A 1 82 ? -14.776 -5.369 9.952 1.00 60.91 82 SER A N 1
ATOM 658 C CA . SER A 1 82 ? -13.930 -4.240 10.346 1.00 60.91 82 SER A CA 1
ATOM 659 C C . SER A 1 82 ? -12.785 -4.629 11.278 1.00 60.91 82 SER A C 1
ATOM 661 O O . SER A 1 82 ? -11.809 -3.877 11.345 1.00 60.91 82 SER A O 1
ATOM 663 N N . ASP A 1 83 ? -12.930 -5.764 11.968 1.00 65.31 83 ASP A N 1
ATOM 664 C CA . ASP A 1 83 ? -12.025 -6.251 13.009 1.00 65.31 83 ASP A CA 1
ATOM 665 C C . ASP A 1 83 ? -11.178 -7.455 12.556 1.00 65.31 83 ASP A C 1
ATOM 667 O O . ASP A 1 83 ? -10.146 -7.734 13.163 1.00 65.31 83 ASP A O 1
ATOM 671 N N . LYS A 1 84 ? -11.581 -8.173 11.494 1.00 73.75 84 LYS A N 1
ATOM 672 C CA . LYS A 1 84 ? -10.828 -9.318 10.955 1.00 73.75 84 LYS A CA 1
ATOM 673 C C . LYS A 1 84 ? -9.732 -8.830 10.012 1.00 73.75 84 LYS A C 1
ATOM 675 O O . LYS A 1 84 ? -10.012 -8.123 9.048 1.00 73.75 84 LYS A O 1
ATOM 680 N N . GLY A 1 85 ? -8.511 -9.325 10.197 1.00 75.56 85 GLY A N 1
ATOM 681 C CA . GLY A 1 85 ? -7.452 -9.202 9.202 1.00 75.56 85 GLY A CA 1
ATOM 682 C C . GLY A 1 85 ? -6.066 -8.915 9.764 1.00 75.56 85 GLY A C 1
ATOM 683 O O . GLY A 1 85 ? -5.734 -9.354 10.855 1.00 75.56 85 GLY A O 1
ATOM 684 N N . TYR A 1 86 ? -5.222 -8.218 9.008 1.00 77.75 86 TYR A N 1
ATOM 685 C CA . TYR A 1 86 ? -3.795 -8.049 9.265 1.00 77.75 86 TYR A CA 1
ATOM 686 C C . TYR A 1 86 ? -3.439 -6.654 9.779 1.00 77.75 86 TYR A C 1
ATOM 688 O O . TYR A 1 86 ? -3.575 -5.650 9.093 1.00 77.75 86 TYR A O 1
ATOM 696 N N . TYR A 1 87 ? -2.873 -6.585 10.969 1.00 73.81 87 TYR A N 1
ATOM 697 C CA . TYR A 1 87 ? -2.471 -5.339 11.597 1.00 73.81 87 TYR A CA 1
ATOM 698 C C . TYR A 1 87 ? -0.952 -5.248 11.569 1.00 73.81 87 TYR A C 1
ATOM 700 O O . TYR A 1 87 ? -0.278 -6.094 12.152 1.00 73.81 87 TYR A O 1
ATOM 708 N N . ALA A 1 88 ? -0.414 -4.220 10.914 1.00 70.88 88 ALA A N 1
ATOM 709 C CA . ALA A 1 88 ? 1.004 -3.881 10.982 1.00 70.88 88 ALA A CA 1
ATOM 710 C C . ALA A 1 88 ? 1.193 -2.728 11.972 1.00 70.88 88 ALA A C 1
ATOM 712 O O . ALA A 1 88 ? 0.915 -1.575 11.663 1.00 70.88 88 ALA A O 1
ATOM 713 N N . LEU A 1 89 ? 1.637 -3.047 13.187 1.00 68.38 89 LEU A N 1
ATOM 714 C CA . LEU A 1 89 ? 1.715 -2.100 14.292 1.00 68.38 89 LEU A CA 1
ATOM 715 C C . LEU A 1 89 ? 3.123 -1.537 14.449 1.00 68.38 89 LEU A C 1
ATOM 717 O O . LEU A 1 89 ? 4.064 -2.294 14.663 1.00 68.38 89 LEU A O 1
ATOM 721 N N . LEU A 1 90 ? 3.259 -0.215 14.463 1.00 66.75 90 LEU A N 1
ATOM 722 C CA . LEU A 1 90 ? 4.523 0.448 14.764 1.00 66.75 90 LEU A CA 1
ATOM 723 C C . LEU A 1 90 ? 4.719 0.620 16.279 1.00 66.75 90 LEU A C 1
ATOM 725 O O . LEU A 1 90 ? 3.961 1.330 16.940 1.00 66.75 90 LEU A O 1
ATOM 729 N N . ARG A 1 91 ? 5.758 -0.002 16.841 1.00 62.88 91 ARG A N 1
ATOM 730 C CA . ARG A 1 91 ? 6.114 0.058 18.266 1.00 62.88 91 ARG A CA 1
ATOM 731 C C . ARG A 1 91 ? 7.394 0.856 18.483 1.00 62.88 91 ARG A C 1
ATOM 733 O O . ARG A 1 91 ? 8.415 0.569 17.871 1.00 62.88 91 ARG A O 1
ATOM 740 N N . LYS A 1 92 ? 7.359 1.812 19.414 1.00 62.72 92 LYS A N 1
ATOM 741 C CA . LYS A 1 92 ? 8.554 2.518 19.900 1.00 62.72 92 LYS A CA 1
ATOM 742 C C . LYS A 1 92 ? 9.224 1.691 20.994 1.00 62.72 92 LYS A C 1
ATOM 744 O O . LYS A 1 92 ? 8.600 1.421 22.017 1.00 62.72 92 LYS A O 1
ATOM 749 N N . VAL A 1 93 ? 10.486 1.327 20.806 1.00 60.41 93 VAL A N 1
ATOM 750 C CA . VAL A 1 93 ? 11.304 0.644 21.814 1.00 60.41 93 VAL A CA 1
ATOM 751 C C . VAL A 1 93 ? 12.471 1.544 22.193 1.00 60.41 93 VAL A C 1
ATOM 753 O O . VAL A 1 93 ? 13.259 1.954 21.343 1.00 60.41 93 VAL A O 1
ATOM 756 N N . ALA A 1 94 ? 12.566 1.883 23.478 1.00 58.66 94 ALA A N 1
ATOM 757 C CA . ALA A 1 94 ? 13.706 2.609 24.019 1.00 58.66 94 ALA A CA 1
ATOM 758 C C . ALA A 1 94 ? 14.842 1.619 24.305 1.00 58.66 94 ALA A C 1
ATOM 760 O O . ALA A 1 94 ? 14.685 0.730 25.141 1.00 58.66 94 ALA A O 1
ATOM 761 N N . GLN A 1 95 ? 15.992 1.770 23.641 1.00 56.03 95 GLN A N 1
ATOM 762 C CA . GLN A 1 95 ? 17.189 1.024 24.033 1.00 56.03 95 GLN A CA 1
ATOM 763 C C . GLN A 1 95 ? 17.835 1.673 25.264 1.00 56.03 95 GLN A C 1
ATOM 765 O O . GLN A 1 95 ? 18.200 2.851 25.267 1.00 56.03 95 GLN A O 1
ATOM 770 N N . SER A 1 96 ? 17.993 0.898 26.335 1.00 52.03 96 SER A N 1
ATOM 771 C CA . SER A 1 96 ? 18.636 1.346 27.567 1.00 52.03 96 SER A CA 1
ATOM 772 C C . SER A 1 96 ? 20.145 1.505 27.347 1.00 52.03 96 SER A C 1
ATOM 774 O O . SER A 1 96 ? 20.874 0.522 27.261 1.00 52.03 96 SER A O 1
ATOM 776 N N . ARG A 1 97 ? 20.591 2.770 27.229 1.00 53.25 97 ARG A N 1
ATOM 777 C CA . ARG A 1 97 ? 21.952 3.345 27.449 1.00 53.25 97 ARG A CA 1
ATOM 778 C C . ARG A 1 97 ? 22.317 4.444 26.446 1.00 53.25 97 ARG A C 1
ATOM 780 O O . ARG A 1 97 ? 23.204 5.242 26.722 1.00 53.25 97 ARG A O 1
ATOM 787 N N . LYS A 1 98 ? 21.622 4.538 25.315 1.00 49.06 98 LYS A N 1
ATOM 788 C CA . LYS A 1 98 ? 21.676 5.675 24.383 1.00 49.06 98 LYS A CA 1
ATOM 789 C C . LYS A 1 98 ? 20.233 5.941 23.998 1.00 49.06 98 LYS A C 1
ATOM 791 O O . LYS A 1 98 ? 19.575 4.987 23.614 1.00 49.06 98 LYS A O 1
ATOM 796 N N . VAL A 1 99 ? 19.731 7.167 24.132 1.00 51.25 99 VAL A N 1
ATOM 797 C CA . VAL A 1 99 ? 18.349 7.551 23.779 1.00 51.25 99 VAL A CA 1
ATOM 798 C C . VAL A 1 99 ? 18.129 7.356 22.269 1.00 51.25 99 VAL A C 1
ATOM 800 O O . VAL A 1 99 ? 18.144 8.294 21.485 1.00 51.25 99 VAL A O 1
ATOM 803 N N . LYS A 1 100 ? 18.013 6.102 21.836 1.00 53.00 100 LYS A N 1
ATOM 804 C CA . LYS A 1 100 ? 17.699 5.676 20.481 1.00 53.00 100 LYS A CA 1
ATOM 805 C C . LYS A 1 100 ? 16.330 5.030 20.565 1.00 53.00 100 LYS A C 1
ATOM 807 O O . LYS A 1 100 ? 16.161 3.984 21.190 1.00 53.00 100 LYS A O 1
ATOM 812 N N . ILE A 1 101 ? 15.353 5.711 19.980 1.00 54.19 101 ILE A N 1
ATOM 813 C CA . ILE A 1 101 ? 14.015 5.172 19.780 1.00 54.19 101 ILE A CA 1
ATOM 814 C C . ILE A 1 101 ? 14.105 4.274 18.548 1.00 54.19 101 ILE A C 1
ATOM 816 O O . ILE A 1 101 ? 14.370 4.758 17.449 1.00 54.19 101 ILE A O 1
ATOM 820 N N . GLN A 1 102 ? 13.925 2.972 18.737 1.00 57.34 102 GLN A N 1
ATOM 821 C CA . GLN A 1 102 ? 13.730 2.035 17.637 1.00 57.34 102 GLN A CA 1
ATOM 822 C C . GLN A 1 102 ? 12.243 1.918 17.329 1.00 57.34 102 GLN A C 1
ATOM 824 O O . GLN A 1 102 ? 11.409 1.934 18.234 1.00 57.34 102 GLN A O 1
ATOM 829 N N . LEU A 1 103 ? 11.922 1.816 16.047 1.00 56.88 103 LEU A N 1
ATOM 830 C CA . LEU A 1 103 ? 10.575 1.616 15.546 1.00 56.88 103 LEU A CA 1
ATOM 831 C C . LEU A 1 103 ? 10.488 0.178 15.029 1.00 56.88 103 LEU A C 1
ATOM 833 O O . LEU A 1 103 ? 11.148 -0.168 14.058 1.00 56.88 103 LEU A O 1
ATOM 837 N N . ILE A 1 104 ? 9.722 -0.672 15.710 1.00 61.84 104 ILE A N 1
ATOM 838 C CA . ILE A 1 104 ? 9.557 -2.088 15.366 1.00 61.84 104 ILE A CA 1
ATOM 839 C C . ILE A 1 104 ? 8.154 -2.297 14.814 1.00 61.84 104 ILE A C 1
ATOM 841 O O . ILE A 1 104 ? 7.184 -1.916 15.467 1.00 61.84 104 ILE A O 1
ATOM 845 N N . TYR A 1 105 ? 8.042 -2.938 13.653 1.00 66.19 105 TYR A N 1
ATOM 846 C CA . TYR A 1 105 ? 6.753 -3.380 13.133 1.00 66.19 105 TYR A CA 1
ATOM 847 C C . TYR A 1 105 ? 6.382 -4.741 13.703 1.00 66.19 105 TYR A C 1
ATOM 849 O O . TYR A 1 105 ? 7.159 -5.689 13.654 1.00 66.19 105 TYR A O 1
ATOM 857 N N . GLU A 1 106 ? 5.175 -4.837 14.238 1.00 73.94 106 GLU A N 1
ATOM 858 C CA . GLU A 1 106 ? 4.577 -6.084 14.681 1.00 73.94 106 GLU A CA 1
ATOM 859 C C . GLU A 1 106 ? 3.412 -6.423 13.756 1.00 73.94 106 GLU A C 1
ATOM 861 O O . GLU A 1 106 ? 2.449 -5.664 13.683 1.00 73.94 106 GLU A O 1
ATOM 866 N N . VAL A 1 107 ? 3.494 -7.564 13.069 1.00 76.62 107 VAL A N 1
ATOM 867 C CA . VAL A 1 107 ? 2.400 -8.062 12.226 1.00 76.62 107 VAL A CA 1
ATOM 868 C C . VAL A 1 107 ? 1.541 -9.027 13.022 1.00 76.62 107 VAL A C 1
ATOM 870 O O . VAL A 1 107 ? 2.032 -10.041 13.531 1.00 76.62 107 VAL A O 1
ATOM 873 N N . GLN A 1 108 ? 0.254 -8.726 13.108 1.00 80.69 108 GLN A N 1
ATOM 874 C CA . GLN A 1 108 ? -0.748 -9.570 13.740 1.00 80.69 108 GLN A CA 1
ATOM 875 C C . GLN A 1 108 ? -1.852 -9.919 12.751 1.00 80.69 108 GLN A C 1
ATOM 877 O O . GLN A 1 108 ? -2.214 -9.095 11.924 1.00 80.69 108 GLN A O 1
ATOM 882 N N . HIS A 1 109 ? -2.420 -11.110 12.877 1.00 83.00 109 HIS A N 1
ATOM 883 C CA . HIS A 1 109 ? -3.678 -11.482 12.250 1.00 83.00 109 HIS A CA 1
ATOM 884 C C . HIS A 1 109 ? -4.766 -11.575 13.320 1.00 83.00 109 HIS A C 1
ATOM 886 O O . HIS A 1 109 ? -4.579 -12.264 14.321 1.00 83.00 109 HIS A O 1
ATOM 892 N N . VAL A 1 110 ? -5.888 -10.901 13.111 1.00 79.81 110 VAL A N 1
ATOM 893 C CA . VAL A 1 110 ? -7.076 -10.937 13.963 1.00 79.81 110 VAL A CA 1
ATOM 894 C C . VAL A 1 110 ? -8.158 -11.727 13.238 1.00 79.81 110 VAL A C 1
ATOM 896 O O . VAL A 1 110 ? -8.479 -11.438 12.086 1.00 79.81 110 VAL A O 1
ATOM 899 N N . ASP A 1 111 ? -8.689 -12.759 13.888 1.00 77.38 111 ASP A N 1
ATOM 900 C CA . ASP A 1 111 ? -9.766 -13.572 13.326 1.00 77.38 111 ASP A CA 1
ATOM 901 C C . ASP A 1 111 ? -11.149 -12.899 13.466 1.00 77.38 111 ASP A C 1
ATOM 903 O O . ASP A 1 111 ? -11.296 -11.832 14.059 1.00 77.38 111 ASP A O 1
ATOM 907 N N . ALA A 1 112 ? -12.189 -13.526 12.908 1.00 76.25 112 ALA A N 1
ATOM 908 C CA . ALA A 1 112 ? -13.560 -13.007 12.974 1.00 76.25 112 ALA A CA 1
ATOM 909 C C . ALA A 1 112 ? -14.129 -12.929 14.406 1.00 76.25 112 ALA A C 1
ATOM 911 O O . ALA A 1 112 ? -15.092 -12.203 14.638 1.00 76.25 112 ALA A O 1
ATOM 912 N N . SER A 1 113 ? -13.539 -13.660 15.353 1.00 76.38 113 SER A N 1
ATOM 913 C CA . SER A 1 113 ? -13.904 -13.644 16.772 1.00 76.38 113 SER A CA 1
ATOM 914 C C . SER A 1 113 ? -13.149 -12.559 17.552 1.00 76.38 113 SER A C 1
ATOM 916 O O . SER A 1 113 ? -13.349 -12.419 18.757 1.00 76.38 113 SER A O 1
ATOM 918 N N . GLY A 1 114 ? -12.268 -11.802 16.887 1.00 72.94 114 GLY A N 1
ATOM 919 C CA . GLY A 1 114 ? -11.429 -10.776 17.499 1.00 72.94 114 GLY A CA 1
ATOM 920 C C . GLY A 1 114 ? -10.160 -11.316 18.166 1.00 72.94 114 GLY A C 1
ATOM 921 O O . GLY A 1 114 ? -9.457 -10.550 18.828 1.00 72.94 114 GLY A O 1
ATOM 922 N N . ASN A 1 115 ? -9.827 -12.604 18.008 1.00 80.12 115 ASN A N 1
ATOM 923 C CA . ASN A 1 115 ? -8.595 -13.153 18.568 1.00 80.12 115 ASN A CA 1
ATOM 924 C C . ASN A 1 115 ? -7.402 -12.748 17.707 1.00 80.12 115 ASN A C 1
ATOM 926 O O . ASN A 1 115 ? -7.339 -13.054 16.516 1.00 80.12 115 ASN A O 1
ATOM 930 N N . SER A 1 116 ? -6.414 -12.111 18.329 1.00 79.94 116 SER A N 1
ATOM 931 C CA . SER A 1 116 ? -5.165 -11.729 17.676 1.00 79.94 116 SER A CA 1
ATOM 932 C C . SER A 1 116 ? -4.110 -12.831 17.795 1.00 79.94 116 SER A C 1
ATOM 934 O O . SER A 1 116 ? -3.757 -13.245 18.902 1.00 79.94 116 SER A O 1
ATOM 936 N N . ARG A 1 117 ? -3.513 -13.229 16.673 1.00 82.56 117 ARG A N 1
ATOM 937 C CA . ARG A 1 117 ? -2.299 -14.044 16.599 1.00 82.56 117 ARG A CA 1
ATOM 938 C C . ARG A 1 117 ? -1.171 -13.216 15.998 1.00 82.56 117 ARG A C 1
ATOM 940 O O . ARG A 1 117 ? -1.308 -12.665 14.911 1.00 82.56 117 ARG A O 1
ATOM 947 N N . LYS A 1 118 ? -0.020 -13.168 16.665 1.00 81.31 118 LYS A N 1
ATOM 948 C CA . LYS A 1 118 ? 1.186 -12.571 16.079 1.00 81.31 118 LYS A CA 1
ATOM 949 C C . LYS A 1 118 ? 1.719 -13.482 14.975 1.00 81.31 118 LYS A C 1
ATOM 951 O O . LYS A 1 118 ? 1.907 -14.676 15.203 1.00 81.31 118 LYS A O 1
ATOM 956 N N . LEU A 1 119 ? 1.929 -12.921 13.789 1.00 76.06 119 LEU A N 1
ATOM 957 C CA . LEU A 1 119 ? 2.518 -13.623 12.644 1.00 76.06 119 LEU A CA 1
ATOM 958 C C . LEU A 1 119 ? 4.016 -13.370 12.561 1.00 76.06 119 LEU A C 1
ATOM 960 O O . LEU A 1 119 ? 4.789 -14.274 12.257 1.00 76.06 119 LEU A O 1
ATOM 964 N N . LEU A 1 120 ? 4.426 -12.156 12.924 1.00 71.25 120 LEU A N 1
ATOM 965 C CA . LEU A 1 120 ? 5.817 -11.852 13.186 1.00 71.25 120 LEU A CA 1
ATOM 966 C C . LEU A 1 120 ? 6.101 -12.126 14.667 1.00 71.25 120 LEU A C 1
ATOM 968 O O . LEU A 1 120 ? 5.638 -11.398 15.547 1.00 71.25 120 LEU A O 1
ATOM 972 N N . THR A 1 121 ? 6.860 -13.186 14.944 1.00 49.66 121 THR A N 1
ATOM 973 C CA . THR A 1 121 ? 7.351 -13.487 16.293 1.00 49.66 121 THR A CA 1
ATOM 974 C C . THR A 1 121 ? 8.876 -13.552 16.254 1.00 49.66 121 THR A C 1
ATOM 976 O O . THR A 1 121 ? 9.416 -14.278 15.427 1.00 49.66 121 THR A O 1
ATOM 979 N N . MET A 1 122 ? 9.523 -12.850 17.195 1.00 46.03 122 MET A N 1
ATOM 980 C CA . MET A 1 122 ? 10.934 -12.950 17.631 1.00 46.03 122 MET A CA 1
ATOM 981 C C . MET A 1 122 ? 11.991 -11.965 17.067 1.00 46.03 122 MET A C 1
ATOM 983 O O . MET A 1 122 ? 11.767 -11.321 16.043 1.00 46.03 122 MET A O 1
ATOM 987 N N . PRO A 1 123 ? 13.105 -11.753 17.820 1.0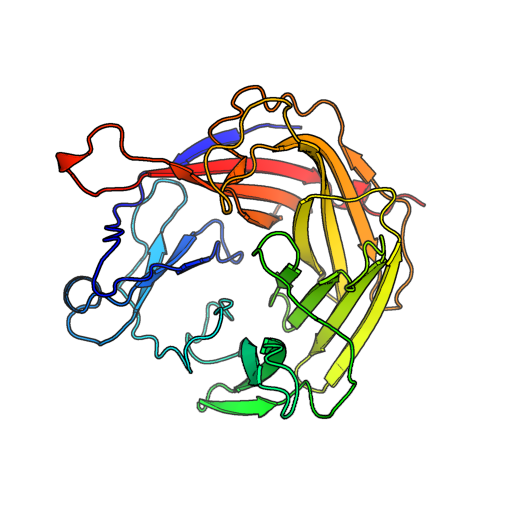0 39.12 123 PRO A N 1
ATOM 988 C CA . PRO A 1 123 ? 14.042 -10.661 17.642 1.00 39.12 123 PRO A CA 1
ATOM 989 C C . PRO A 1 123 ? 14.985 -11.028 16.508 1.00 39.12 123 PRO A C 1
ATOM 991 O O . PRO A 1 123 ? 15.978 -11.722 16.693 1.00 39.12 123 PRO A O 1
ATOM 994 N N . GLN A 1 124 ? 14.684 -10.554 15.315 1.00 45.09 124 GLN A N 1
ATOM 995 C CA . GLN A 1 124 ? 15.768 -10.170 14.440 1.00 45.09 124 GLN A CA 1
ATOM 996 C C . GLN A 1 124 ? 15.921 -8.674 14.653 1.00 45.09 124 GLN A C 1
ATOM 998 O O . GLN A 1 124 ? 15.062 -7.896 14.244 1.00 45.09 124 GLN A O 1
ATOM 1003 N N . GLU A 1 125 ? 16.978 -8.302 15.379 1.00 40.06 125 GLU A N 1
ATOM 1004 C CA . GLU A 1 125 ? 17.565 -6.963 15.375 1.00 40.06 125 GLU A CA 1
ATOM 1005 C C . GLU A 1 125 ? 17.970 -6.610 13.935 1.00 40.06 125 GLU A C 1
ATOM 1007 O O . GLU A 1 125 ? 19.144 -6.516 13.598 1.00 40.06 125 GLU A O 1
ATOM 1012 N N . TYR A 1 126 ? 17.000 -6.454 13.042 1.00 44.03 126 TYR A N 1
ATOM 1013 C CA . TYR A 1 126 ? 17.207 -5.617 11.887 1.00 44.03 126 TYR A CA 1
ATOM 1014 C C . TYR A 1 126 ? 16.952 -4.209 12.368 1.00 44.03 126 TYR A C 1
ATOM 1016 O O . TYR A 1 126 ? 15.885 -3.888 12.899 1.00 44.03 126 TYR A O 1
ATOM 1024 N N . ASP A 1 127 ? 17.979 -3.386 12.209 1.00 44.56 127 ASP A N 1
ATOM 1025 C CA . ASP A 1 127 ? 17.878 -1.950 12.327 1.00 44.56 127 ASP A CA 1
ATOM 1026 C C . ASP A 1 127 ? 16.944 -1.424 11.236 1.00 44.56 127 ASP A C 1
ATOM 1028 O O . ASP A 1 127 ? 17.349 -0.736 10.303 1.00 44.56 127 ASP A O 1
ATOM 1032 N N . PHE A 1 128 ? 15.645 -1.597 11.446 1.00 45.91 128 PHE A N 1
ATOM 1033 C CA . PHE A 1 128 ? 14.661 -0.590 11.083 1.00 45.91 128 PHE A CA 1
ATOM 1034 C C . PHE A 1 128 ? 14.856 0.626 12.010 1.00 45.91 128 PHE A C 1
ATOM 1036 O O . PHE A 1 128 ? 13.951 1.108 12.695 1.00 45.91 128 PHE A O 1
ATOM 1043 N N . ARG A 1 129 ? 16.110 1.085 12.132 1.00 42.56 129 ARG A N 1
ATOM 1044 C CA . ARG A 1 129 ? 16.459 2.315 12.817 1.00 42.56 129 ARG A CA 1
ATOM 1045 C C . ARG A 1 129 ? 15.860 3.405 11.953 1.00 42.56 129 ARG A C 1
ATOM 1047 O O . ARG A 1 129 ? 16.291 3.613 10.835 1.00 42.56 129 ARG A O 1
ATOM 1054 N N . VAL A 1 130 ? 14.882 4.100 12.516 1.00 45.09 130 VAL A N 1
ATOM 1055 C CA . VAL A 1 130 ? 14.475 5.422 12.049 1.00 45.09 130 VAL A CA 1
ATOM 1056 C C . VAL A 1 130 ? 13.927 5.408 10.615 1.00 45.09 130 VAL A C 1
ATOM 1058 O O . VAL A 1 130 ? 14.493 5.999 9.707 1.00 45.09 130 VAL A O 1
ATOM 1061 N N . PHE A 1 131 ? 12.754 4.801 10.433 1.00 45.22 131 PHE A N 1
ATOM 1062 C CA . PHE A 1 131 ? 11.833 5.285 9.407 1.00 45.22 131 PHE A CA 1
ATOM 1063 C C . PHE A 1 131 ? 11.227 6.587 9.918 1.00 45.22 131 PHE A C 1
ATOM 1065 O O . PHE A 1 131 ? 10.287 6.578 10.714 1.00 45.22 131 PHE A O 1
ATOM 1072 N N . THR A 1 132 ? 11.829 7.717 9.567 1.00 39.06 132 THR A N 1
ATOM 1073 C CA . THR A 1 132 ? 11.301 9.029 9.962 1.00 39.06 132 THR A CA 1
ATOM 1074 C C . THR A 1 132 ? 10.086 9.439 9.143 1.00 39.06 132 THR A C 1
ATOM 1076 O O . THR A 1 132 ? 9.349 10.316 9.590 1.00 39.06 132 THR A O 1
ATOM 1079 N N . PHE A 1 133 ? 9.833 8.797 7.997 1.00 48.12 133 PHE A N 1
ATOM 1080 C CA . PHE A 1 133 ? 8.791 9.225 7.071 1.00 48.12 133 PHE A CA 1
ATOM 1081 C C . PHE A 1 133 ? 7.993 8.047 6.506 1.00 48.12 133 PHE A C 1
ATOM 1083 O O . PHE A 1 133 ? 8.523 6.969 6.247 1.00 48.12 133 PHE A O 1
ATOM 1090 N N . SER A 1 134 ? 6.699 8.277 6.278 1.00 53.56 134 SER A N 1
ATOM 1091 C CA . SER A 1 134 ? 5.777 7.336 5.627 1.00 53.56 134 SER A CA 1
ATOM 1092 C C . SER A 1 134 ? 6.189 6.931 4.207 1.00 53.56 134 SER A C 1
ATOM 1094 O O . SER A 1 134 ? 5.604 6.007 3.661 1.00 53.56 134 SER A O 1
ATOM 1096 N N . ASP A 1 135 ? 7.170 7.611 3.608 1.00 58.78 135 ASP A N 1
ATOM 1097 C CA . ASP A 1 135 ? 7.656 7.346 2.251 1.00 58.78 135 ASP A CA 1
ATOM 1098 C C . ASP A 1 135 ? 8.708 6.216 2.184 1.00 58.78 135 ASP A C 1
ATOM 1100 O O . ASP A 1 135 ? 9.056 5.775 1.089 1.00 58.78 135 ASP A O 1
ATOM 1104 N N . ASP A 1 136 ? 9.231 5.748 3.326 1.00 68.25 136 ASP A N 1
ATOM 1105 C CA . ASP A 1 136 ? 10.308 4.741 3.392 1.00 68.25 136 ASP A CA 1
ATOM 1106 C C . ASP A 1 136 ? 9.808 3.296 3.531 1.00 68.25 136 ASP A C 1
ATOM 1108 O O . ASP A 1 136 ? 10.607 2.351 3.537 1.00 68.25 136 ASP A O 1
ATOM 1112 N N . MET A 1 137 ? 8.494 3.129 3.672 1.00 76.44 137 MET A N 1
ATOM 1113 C CA . MET A 1 137 ? 7.843 1.853 3.916 1.00 76.44 137 MET A CA 1
ATOM 1114 C C . MET A 1 137 ? 6.474 1.818 3.240 1.00 76.44 137 MET A C 1
ATOM 1116 O O . MET A 1 137 ? 5.763 2.818 3.211 1.00 76.44 137 MET A O 1
ATOM 1120 N N . ALA A 1 138 ? 6.073 0.642 2.771 1.00 80.81 138 ALA A N 1
ATOM 1121 C CA . ALA A 1 138 ? 4.721 0.388 2.310 1.00 80.81 138 ALA A CA 1
ATOM 1122 C C . ALA A 1 138 ? 4.188 -0.931 2.877 1.00 80.81 138 ALA A C 1
ATOM 1124 O O . ALA A 1 138 ? 4.937 -1.890 3.085 1.00 80.81 138 ALA A O 1
ATOM 1125 N N . VAL A 1 139 ? 2.880 -0.966 3.129 1.00 81.12 139 VAL A N 1
ATOM 1126 C CA . VAL A 1 139 ? 2.159 -2.140 3.628 1.00 81.12 139 VAL A CA 1
ATOM 1127 C C . VAL A 1 139 ? 0.958 -2.397 2.727 1.00 81.12 139 VAL A C 1
ATOM 1129 O O . VAL A 1 139 ? 0.240 -1.464 2.371 1.00 81.12 139 VAL A O 1
ATOM 1132 N N . ASN A 1 140 ? 0.727 -3.661 2.376 1.00 83.31 140 ASN A N 1
ATOM 1133 C CA . ASN A 1 140 ? -0.449 -4.097 1.628 1.00 83.31 140 ASN A CA 1
ATOM 1134 C C . ASN A 1 140 ? -1.040 -5.353 2.265 1.00 83.31 140 ASN A C 1
ATOM 1136 O O . ASN A 1 140 ? -0.301 -6.261 2.642 1.00 83.31 140 ASN A O 1
ATOM 1140 N N . VAL A 1 141 ? -2.365 -5.404 2.389 1.00 81.19 141 VAL A N 1
ATOM 1141 C CA . VAL A 1 141 ? -3.084 -6.476 3.100 1.00 81.19 141 VAL A CA 1
ATOM 1142 C C . VAL A 1 141 ? -4.169 -7.149 2.246 1.00 81.19 141 VAL A C 1
ATOM 1144 O O . VAL A 1 141 ? -5.190 -7.608 2.760 1.00 81.19 141 VAL A O 1
ATOM 1147 N N . ARG A 1 142 ? -3.981 -7.175 0.919 1.00 80.00 142 ARG A N 1
ATOM 1148 C CA . ARG A 1 142 ? -4.929 -7.785 -0.028 1.00 80.00 142 ARG A CA 1
ATOM 1149 C C . ARG A 1 142 ? -4.672 -9.282 -0.218 1.00 80.00 142 ARG A C 1
ATOM 1151 O O . ARG A 1 142 ? -3.578 -9.768 0.065 1.00 80.00 142 ARG A O 1
ATOM 1158 N N . ASN A 1 143 ? -5.676 -9.980 -0.755 1.00 82.62 143 ASN A N 1
ATOM 1159 C CA . ASN A 1 143 ? -5.601 -11.371 -1.214 1.00 82.62 143 ASN A CA 1
ATOM 1160 C C . ASN A 1 143 ? -5.230 -12.354 -0.097 1.00 82.62 143 ASN A C 1
ATOM 1162 O O . ASN A 1 143 ? -4.468 -13.285 -0.320 1.00 82.62 143 ASN A O 1
ATOM 1166 N N . GLU A 1 144 ? -5.748 -12.110 1.114 1.00 83.06 144 GLU A N 1
ATOM 1167 C CA . GLU A 1 144 ? -5.426 -12.875 2.332 1.00 83.06 144 GLU A CA 1
ATOM 1168 C C . GLU A 1 144 ? -3.924 -12.922 2.659 1.00 83.06 144 GLU A C 1
ATOM 1170 O O . GLU A 1 144 ? -3.437 -13.823 3.340 1.00 83.06 144 GLU A O 1
ATOM 1175 N N . LEU A 1 145 ? -3.185 -11.923 2.183 1.00 86.50 145 LEU A N 1
ATOM 1176 C CA . LEU A 1 145 ? -1.761 -11.764 2.414 1.00 86.50 145 LEU A CA 1
ATOM 1177 C C . LEU A 1 145 ? -1.513 -10.425 3.100 1.00 86.50 145 LEU A C 1
ATOM 1179 O O . LEU A 1 145 ? -2.233 -9.458 2.873 1.00 86.50 145 LEU A O 1
ATOM 1183 N N . CYS A 1 146 ? -0.461 -10.347 3.905 1.00 87.00 146 CYS A N 1
ATOM 1184 C CA . CYS A 1 146 ? 0.084 -9.104 4.434 1.00 87.00 146 CYS A CA 1
ATOM 1185 C C . CYS A 1 146 ? 1.530 -8.980 3.990 1.00 87.00 146 CYS A C 1
ATOM 1187 O O . CYS A 1 146 ? 2.342 -9.834 4.326 1.00 87.00 146 CYS A O 1
ATOM 1189 N N . THR A 1 147 ? 1.856 -7.915 3.270 1.00 87.81 147 THR A N 1
ATOM 1190 C CA . THR A 1 147 ? 3.230 -7.593 2.902 1.00 87.81 147 THR A CA 1
ATOM 1191 C C . THR A 1 147 ? 3.648 -6.300 3.559 1.00 87.81 147 THR A C 1
ATOM 1193 O O . THR A 1 147 ? 2.885 -5.335 3.576 1.00 87.81 147 THR A O 1
ATOM 1196 N N . ILE A 1 148 ? 4.879 -6.280 4.056 1.00 85.69 148 ILE A N 1
ATOM 1197 C CA . ILE A 1 148 ? 5.577 -5.079 4.497 1.00 85.69 148 ILE A CA 1
ATOM 1198 C C . ILE A 1 148 ? 6.872 -4.983 3.709 1.00 85.69 148 ILE A C 1
ATOM 1200 O O . ILE A 1 148 ? 7.679 -5.913 3.737 1.00 85.69 148 ILE A O 1
ATOM 1204 N N . CYS A 1 149 ? 7.076 -3.853 3.044 1.00 84.19 149 CYS A N 1
ATOM 1205 C CA . CYS A 1 149 ? 8.341 -3.511 2.416 1.00 84.19 149 CYS A CA 1
ATOM 1206 C C . CYS A 1 149 ? 8.927 -2.274 3.080 1.00 84.19 149 CYS A C 1
ATOM 1208 O O . CYS A 1 149 ? 8.219 -1.290 3.276 1.00 84.19 149 CYS A O 1
ATOM 1210 N N . GLY A 1 150 ? 10.213 -2.314 3.408 1.00 80.75 150 GLY A N 1
ATOM 1211 C CA . GLY A 1 150 ? 10.913 -1.205 4.038 1.00 80.75 150 GLY A CA 1
ATOM 1212 C C . GLY A 1 150 ? 12.389 -1.194 3.675 1.00 80.75 150 GLY A C 1
ATOM 1213 O O . GLY A 1 150 ? 12.990 -2.232 3.386 1.00 80.75 150 GLY A O 1
ATOM 1214 N N . ARG A 1 151 ? 12.966 0.003 3.672 1.00 75.62 151 ARG A N 1
ATOM 1215 C CA . ARG A 1 151 ? 14.388 0.218 3.383 1.00 75.62 151 ARG A CA 1
ATOM 1216 C C . ARG A 1 151 ? 15.252 -0.035 4.615 1.00 75.62 151 ARG A C 1
ATOM 1218 O O . ARG A 1 151 ? 14.812 0.203 5.739 1.00 75.62 151 ARG A O 1
ATOM 1225 N N . HIS A 1 152 ? 16.474 -0.521 4.422 1.00 63.31 152 HIS A N 1
ATOM 1226 C CA . HIS A 1 152 ? 17.415 -0.690 5.531 1.00 63.31 152 HIS A CA 1
ATOM 1227 C C . HIS A 1 152 ? 18.113 0.645 5.878 1.00 63.31 152 HIS A C 1
ATOM 1229 O O . HIS A 1 152 ? 18.342 1.496 5.019 1.00 63.31 152 HIS A O 1
ATOM 1235 N N . PHE A 1 153 ? 18.425 0.857 7.161 1.00 55.31 153 PHE A N 1
ATOM 1236 C CA . PHE A 1 153 ? 19.142 2.044 7.647 1.00 55.31 153 PHE A CA 1
ATOM 1237 C C . PHE A 1 153 ? 20.619 2.005 7.201 1.00 55.31 153 PHE A C 1
ATOM 1239 O O . PHE A 1 153 ? 21.222 0.934 7.254 1.00 55.31 153 PHE A O 1
ATOM 1246 N N . ASN A 1 154 ? 21.201 3.155 6.823 1.00 54.84 154 ASN A N 1
ATOM 1247 C CA . ASN A 1 154 ? 22.576 3.393 6.300 1.00 54.84 154 ASN A CA 1
ATOM 1248 C C . ASN A 1 154 ? 22.681 3.682 4.787 1.00 54.84 154 ASN A C 1
ATOM 1250 O O . ASN A 1 154 ? 23.629 3.223 4.154 1.00 54.84 154 ASN A O 1
ATOM 1254 N N . ASP A 1 155 ? 21.735 4.417 4.193 1.00 54.12 155 ASP A N 1
ATOM 1255 C CA . ASP A 1 155 ? 21.762 4.767 2.757 1.00 54.12 155 ASP A CA 1
ATOM 1256 C C . ASP A 1 155 ? 21.835 3.554 1.810 1.00 54.12 155 ASP A C 1
ATOM 1258 O O . ASP A 1 155 ? 22.165 3.682 0.630 1.00 54.12 155 ASP A O 1
ATOM 1262 N N . SER A 1 156 ? 21.501 2.356 2.304 1.00 63.66 156 SER A N 1
ATOM 1263 C CA . SER A 1 156 ? 21.426 1.176 1.457 1.00 63.66 156 SER A CA 1
ATOM 1264 C C . SER A 1 156 ? 20.285 1.363 0.470 1.00 63.66 156 SER A C 1
ATOM 1266 O O . SER A 1 156 ? 19.158 1.686 0.860 1.00 63.66 156 SER A O 1
ATOM 1268 N N . ARG A 1 157 ? 20.556 1.079 -0.800 1.00 76.81 157 ARG A N 1
ATOM 1269 C CA . ARG A 1 157 ? 19.515 0.987 -1.824 1.00 76.81 157 ARG A CA 1
ATOM 1270 C C . ARG A 1 157 ? 18.653 -0.272 -1.673 1.00 76.81 157 ARG A C 1
ATOM 1272 O O . ARG A 1 157 ? 17.748 -0.488 -2.468 1.00 76.81 157 ARG A O 1
ATOM 1279 N N . ASP A 1 158 ? 18.896 -1.070 -0.642 1.00 83.50 158 ASP A N 1
ATOM 1280 C CA . ASP A 1 158 ? 18.179 -2.306 -0.380 1.00 83.50 158 ASP A CA 1
ATOM 1281 C C . ASP A 1 158 ? 16.767 -2.029 0.138 1.00 83.50 158 ASP A C 1
ATOM 1283 O O . ASP A 1 158 ? 16.556 -1.435 1.203 1.00 83.50 158 ASP A O 1
ATOM 1287 N N . LEU A 1 159 ? 15.790 -2.527 -0.611 1.00 84.38 159 LEU A N 1
ATOM 1288 C CA . LEU A 1 159 ? 14.407 -2.640 -0.196 1.00 84.38 159 LEU A CA 1
ATOM 1289 C C . LEU A 1 159 ? 14.130 -4.092 0.178 1.00 84.38 159 LEU A C 1
ATOM 1291 O O . LEU A 1 159 ? 14.244 -4.996 -0.652 1.00 84.38 159 LEU A O 1
ATOM 1295 N N . ARG A 1 160 ? 13.729 -4.319 1.428 1.00 86.12 160 ARG A N 1
ATOM 1296 C CA . ARG A 1 160 ? 13.353 -5.646 1.907 1.00 86.12 160 ARG A CA 1
ATOM 1297 C C . ARG A 1 160 ? 11.848 -5.757 2.031 1.00 86.12 160 ARG A C 1
ATOM 1299 O O . ARG A 1 160 ? 11.222 -4.905 2.652 1.00 86.12 160 ARG A O 1
ATOM 1306 N N . CYS A 1 161 ? 11.301 -6.843 1.505 1.00 88.31 161 CYS A N 1
ATOM 1307 C CA . CYS A 1 161 ? 9.884 -7.155 1.506 1.00 88.31 161 CYS A CA 1
ATOM 1308 C C . CYS A 1 161 ? 9.622 -8.501 2.178 1.00 88.31 161 CYS A C 1
ATOM 1310 O O . CYS A 1 161 ? 10.237 -9.514 1.837 1.00 88.31 161 CYS A O 1
ATOM 1312 N N . LEU A 1 162 ? 8.680 -8.509 3.116 1.00 89.00 162 LEU A N 1
ATOM 1313 C CA . LEU A 1 162 ? 8.208 -9.694 3.824 1.00 89.00 162 LEU A CA 1
ATOM 1314 C C . LEU A 1 162 ? 6.714 -9.857 3.561 1.00 89.00 162 LEU A C 1
ATOM 1316 O O . LEU A 1 162 ? 5.965 -8.929 3.851 1.00 89.00 162 LEU A O 1
ATOM 1320 N N . GLN A 1 163 ? 6.291 -11.015 3.054 1.00 90.88 163 GLN A N 1
ATOM 1321 C CA . GLN A 1 163 ? 4.880 -11.367 2.856 1.00 90.88 163 GLN A CA 1
ATOM 1322 C C . GLN A 1 163 ? 4.486 -12.501 3.800 1.00 90.88 163 GLN A C 1
ATOM 1324 O O . GLN A 1 163 ? 5.237 -13.463 3.970 1.00 90.88 163 GLN A O 1
ATOM 1329 N N . PHE A 1 164 ? 3.291 -12.415 4.368 1.00 88.62 164 PHE A N 1
ATOM 1330 C CA . PHE A 1 164 ? 2.717 -13.357 5.320 1.00 88.62 164 PHE A CA 1
ATOM 1331 C C . PHE A 1 164 ? 1.310 -13.758 4.882 1.00 88.62 164 PHE A C 1
ATOM 1333 O O . PHE A 1 164 ? 0.585 -12.930 4.340 1.00 88.62 164 PHE A O 1
ATOM 1340 N N . ASP A 1 165 ? 0.905 -14.988 5.182 1.00 88.12 165 ASP A N 1
ATOM 1341 C CA . ASP A 1 165 ? -0.499 -15.402 5.225 1.00 88.12 165 ASP A CA 1
ATOM 1342 C C . ASP A 1 165 ? -0.925 -15.659 6.684 1.00 88.12 165 ASP A C 1
ATOM 1344 O O . ASP A 1 165 ? -0.237 -15.287 7.637 1.00 88.12 165 ASP A O 1
ATOM 1348 N N . THR A 1 166 ? -2.088 -16.279 6.891 1.00 83.81 166 THR A N 1
ATOM 1349 C CA . THR A 1 166 ? -2.588 -16.627 8.234 1.00 83.81 166 THR A CA 1
ATOM 1350 C C . THR A 1 166 ? -1.750 -17.705 8.939 1.00 83.81 166 THR A C 1
ATOM 1352 O O . THR A 1 166 ? -1.821 -17.843 10.165 1.00 83.81 166 THR A O 1
ATOM 1355 N N . GLN A 1 167 ? -0.951 -18.476 8.195 1.00 84.69 167 GLN A N 1
ATOM 1356 C CA . GLN A 1 167 ? -0.133 -19.574 8.705 1.00 84.69 167 GLN A CA 1
ATOM 1357 C C . GLN A 1 167 ? 1.279 -19.110 9.083 1.00 84.69 167 GLN A C 1
ATOM 1359 O O . GLN A 1 167 ? 1.806 -19.569 10.101 1.00 84.69 167 GLN A O 1
ATOM 1364 N N . GLY A 1 168 ? 1.872 -18.193 8.312 1.00 83.81 168 GLY A N 1
ATOM 1365 C CA . GLY A 1 168 ? 3.212 -17.657 8.539 1.00 83.81 168 GLY A CA 1
ATOM 1366 C C . GLY A 1 168 ? 3.782 -16.882 7.347 1.00 83.81 168 GLY A C 1
ATOM 1367 O O . GLY A 1 168 ? 3.060 -16.395 6.484 1.00 83.81 168 GLY A O 1
ATOM 1368 N N . MET A 1 169 ? 5.108 -16.739 7.309 1.00 88.00 169 MET A N 1
ATOM 1369 C CA . MET A 1 169 ? 5.814 -16.038 6.231 1.00 88.00 169 MET A CA 1
ATOM 1370 C C . MET A 1 169 ? 5.807 -16.861 4.932 1.00 88.00 169 MET A C 1
ATOM 1372 O O . MET A 1 169 ? 6.096 -18.057 4.955 1.00 88.00 169 MET A O 1
ATOM 1376 N N . LYS A 1 170 ? 5.510 -16.210 3.804 1.00 90.88 170 LYS A N 1
ATOM 1377 C CA . LYS A 1 170 ? 5.480 -16.794 2.451 1.00 90.88 170 LYS A CA 1
ATOM 1378 C C . LYS A 1 170 ? 6.584 -16.284 1.544 1.00 90.88 170 LYS A C 1
ATOM 1380 O O . LYS A 1 170 ? 7.091 -17.047 0.732 1.00 90.88 170 LYS A O 1
ATOM 1385 N N . LEU A 1 171 ? 6.971 -15.022 1.704 1.00 91.94 171 LEU A N 1
ATOM 1386 C CA . LEU A 1 171 ? 8.001 -14.389 0.889 1.00 91.94 171 LEU A CA 1
ATOM 1387 C C . LEU A 1 171 ? 8.939 -13.582 1.781 1.00 91.94 171 LEU A C 1
ATOM 1389 O O . LEU A 1 171 ? 8.489 -12.877 2.684 1.00 91.94 171 LEU A O 1
ATOM 1393 N N . ASN A 1 172 ? 10.236 -13.670 1.505 1.00 90.81 172 ASN A N 1
ATOM 1394 C CA . ASN A 1 172 ? 11.264 -12.811 2.081 1.00 90.81 172 ASN A CA 1
ATOM 1395 C C . ASN A 1 172 ? 12.271 -12.512 0.978 1.00 90.81 172 ASN A C 1
ATOM 1397 O O . ASN A 1 172 ? 13.070 -13.375 0.617 1.00 90.81 172 ASN A O 1
ATOM 1401 N N . VAL A 1 173 ? 12.187 -11.309 0.427 1.00 91.38 173 VAL A N 1
ATOM 1402 C CA . VAL A 1 173 ? 13.028 -10.874 -0.686 1.00 91.38 173 VAL A CA 1
ATOM 1403 C C . VAL A 1 173 ? 13.675 -9.547 -0.343 1.00 91.38 173 VAL A C 1
ATOM 1405 O O . VAL A 1 173 ? 13.071 -8.693 0.307 1.00 91.38 173 VAL A O 1
ATOM 1408 N N . THR A 1 174 ? 14.904 -9.379 -0.807 1.00 89.75 174 THR A N 1
ATOM 1409 C CA . THR A 1 174 ? 15.610 -8.102 -0.789 1.00 89.75 174 THR A CA 1
ATOM 1410 C C . THR A 1 174 ? 15.950 -7.768 -2.227 1.00 89.75 174 THR A C 1
ATOM 1412 O O . THR A 1 174 ? 16.478 -8.620 -2.939 1.00 89.75 174 THR A O 1
ATOM 1415 N N . MET A 1 175 ? 15.630 -6.552 -2.651 1.00 87.88 175 MET A N 1
ATOM 1416 C CA . MET A 1 175 ? 15.980 -6.034 -3.966 1.00 87.88 175 MET A CA 1
ATOM 1417 C C . MET A 1 175 ? 16.816 -4.769 -3.822 1.00 87.88 175 MET A C 1
ATOM 1419 O O . MET A 1 175 ? 16.577 -3.965 -2.921 1.00 87.88 175 MET A O 1
ATOM 1423 N N . GLU A 1 176 ? 17.771 -4.584 -4.724 1.00 86.06 176 GLU A N 1
ATOM 1424 C CA . GLU A 1 176 ? 18.530 -3.345 -4.815 1.00 86.06 176 GLU A CA 1
ATOM 1425 C C . GLU A 1 176 ? 17.763 -2.357 -5.700 1.00 86.06 176 GLU A C 1
ATOM 1427 O O . GLU A 1 176 ? 17.459 -2.636 -6.860 1.00 86.06 176 GLU A O 1
ATOM 1432 N N . MET A 1 177 ? 17.429 -1.192 -5.156 1.00 79.12 177 MET A N 1
ATOM 1433 C CA . MET A 1 177 ? 16.896 -0.089 -5.945 1.00 79.12 177 MET A CA 1
ATOM 1434 C C . MET A 1 177 ? 18.043 0.569 -6.729 1.00 79.12 177 MET A C 1
ATOM 1436 O O . MET A 1 177 ? 19.145 0.727 -6.206 1.00 79.12 177 MET A O 1
ATOM 1440 N N . PRO A 1 178 ? 17.829 1.036 -7.963 1.00 72.50 178 PRO A N 1
ATOM 1441 C CA . PRO A 1 178 ? 18.906 1.664 -8.727 1.00 72.50 178 PRO A CA 1
ATOM 1442 C C . PRO A 1 178 ? 19.339 3.024 -8.145 1.00 72.50 178 PRO A C 1
ATOM 1444 O O . PRO A 1 178 ? 20.495 3.419 -8.301 1.00 72.50 178 PRO A O 1
ATOM 1447 N N . THR A 1 179 ? 18.479 3.719 -7.395 1.00 70.62 179 THR A N 1
ATOM 1448 C CA . THR A 1 179 ? 18.825 4.951 -6.662 1.00 70.62 179 THR A CA 1
ATOM 1449 C C . THR A 1 179 ? 17.999 5.086 -5.376 1.00 70.62 179 THR A C 1
ATOM 1451 O O . THR A 1 179 ? 17.165 4.233 -5.066 1.00 70.62 179 THR A O 1
ATOM 1454 N N . TYR A 1 180 ? 18.222 6.160 -4.616 1.00 66.75 180 TYR A N 1
ATOM 1455 C CA . TYR A 1 180 ? 17.359 6.553 -3.508 1.00 66.75 180 TYR A CA 1
ATOM 1456 C C . TYR A 1 180 ? 15.990 6.986 -4.059 1.00 66.75 180 TYR A C 1
ATOM 1458 O O . TYR A 1 180 ? 15.775 8.142 -4.415 1.00 66.75 180 TYR A O 1
ATOM 1466 N N . GLY A 1 181 ? 15.066 6.033 -4.172 1.00 64.62 181 GLY A N 1
ATOM 1467 C CA . GLY A 1 181 ? 13.682 6.313 -4.544 1.00 64.62 181 GLY A CA 1
ATOM 1468 C C . GLY A 1 181 ? 12.909 6.991 -3.409 1.00 64.62 181 GLY A C 1
ATOM 1469 O O . GLY A 1 181 ? 13.248 6.857 -2.233 1.00 64.62 181 GLY A O 1
ATOM 1470 N N . LYS A 1 182 ? 11.837 7.703 -3.738 1.00 68.31 182 LYS A N 1
ATOM 1471 C CA . LYS A 1 182 ? 10.766 8.057 -2.792 1.00 68.31 182 LYS A CA 1
ATOM 1472 C C . LYS A 1 182 ? 9.447 7.517 -3.345 1.00 68.31 182 LYS A C 1
ATOM 1474 O O . LYS A 1 182 ? 9.410 7.051 -4.474 1.00 68.31 182 LYS A O 1
ATOM 1479 N N . LYS A 1 183 ? 8.367 7.559 -2.558 1.00 75.38 183 LYS A N 1
ATOM 1480 C CA . LYS A 1 183 ? 7.044 7.041 -2.962 1.00 75.38 183 LYS A CA 1
ATOM 1481 C C . LYS A 1 183 ? 7.066 5.535 -3.226 1.00 75.38 183 LYS A C 1
ATOM 1483 O O . LYS A 1 183 ? 6.993 5.088 -4.362 1.00 75.38 183 LYS A O 1
ATOM 1488 N N . LEU A 1 184 ? 7.176 4.765 -2.150 1.00 81.38 184 LEU A N 1
ATOM 1489 C CA . LEU A 1 184 ? 7.048 3.314 -2.189 1.00 81.38 184 LEU A CA 1
ATOM 1490 C C . LEU A 1 184 ? 5.568 2.911 -2.114 1.00 81.38 184 LEU A C 1
ATOM 1492 O O . LEU A 1 184 ? 4.853 3.345 -1.212 1.00 81.38 184 LEU A O 1
ATOM 1496 N N . ALA A 1 185 ? 5.128 2.044 -3.018 1.00 86.38 185 ALA A N 1
ATOM 1497 C CA . ALA A 1 185 ? 3.826 1.390 -2.968 1.00 86.38 185 ALA A CA 1
ATOM 1498 C C . ALA A 1 185 ? 3.978 -0.095 -3.277 1.00 86.38 185 ALA A C 1
ATOM 1500 O O . ALA A 1 185 ? 4.858 -0.498 -4.036 1.00 86.38 185 ALA A O 1
ATOM 1501 N N . ILE A 1 186 ? 3.125 -0.922 -2.677 1.00 89.88 186 ILE A N 1
ATOM 1502 C CA . ILE A 1 186 ? 3.173 -2.370 -2.877 1.00 89.88 186 ILE A CA 1
ATOM 1503 C C . ILE A 1 186 ? 1.782 -2.962 -3.045 1.00 89.88 186 ILE A C 1
ATOM 1505 O O . ILE A 1 186 ? 0.792 -2.426 -2.538 1.00 89.88 186 ILE A O 1
ATOM 1509 N N . TYR A 1 187 ? 1.728 -4.086 -3.751 1.00 90.38 187 TYR A N 1
ATOM 1510 C CA . TYR A 1 187 ? 0.510 -4.828 -4.031 1.00 90.38 187 TYR A CA 1
ATOM 1511 C C . TYR A 1 187 ? 0.730 -6.327 -3.885 1.00 90.38 187 TYR A C 1
ATOM 1513 O O . TYR A 1 187 ? 1.669 -6.865 -4.468 1.00 90.38 187 TYR A O 1
ATOM 1521 N N . ASN A 1 188 ? -0.146 -7.002 -3.141 1.00 91.38 188 ASN A N 1
ATOM 1522 C CA . ASN A 1 188 ? -0.146 -8.461 -3.066 1.00 91.38 188 ASN A CA 1
ATOM 1523 C C . ASN A 1 188 ? -0.865 -9.038 -4.280 1.00 91.38 188 ASN A C 1
ATOM 1525 O O . ASN A 1 188 ? -2.047 -8.764 -4.472 1.00 91.38 188 ASN A O 1
ATOM 1529 N N . LEU A 1 189 ? -0.181 -9.874 -5.056 1.00 92.00 189 LEU A N 1
ATOM 1530 C CA . LEU A 1 189 ? -0.775 -10.557 -6.204 1.00 92.00 189 LEU A CA 1
ATOM 1531 C C . LEU A 1 189 ? -1.662 -11.725 -5.754 1.00 92.00 189 LEU A C 1
ATOM 1533 O O . LEU A 1 189 ? -1.389 -12.378 -4.741 1.00 92.00 189 LEU A O 1
ATOM 1537 N N . ALA A 1 190 ? -2.713 -12.008 -6.523 1.00 88.38 190 ALA A N 1
ATOM 1538 C CA . ALA A 1 190 ? -3.503 -13.218 -6.334 1.00 88.38 190 ALA A CA 1
ATOM 1539 C C . ALA A 1 190 ? -2.613 -14.459 -6.544 1.00 88.38 190 ALA A C 1
ATOM 1541 O O . ALA A 1 190 ? -1.832 -14.526 -7.489 1.00 88.38 190 ALA A O 1
ATOM 1542 N N . GLY A 1 191 ? -2.696 -15.436 -5.636 1.00 86.44 191 GLY A N 1
ATOM 1543 C CA . GLY A 1 191 ? -1.823 -16.620 -5.654 1.00 86.44 191 GLY A CA 1
ATOM 1544 C C . GLY A 1 191 ? -0.423 -16.412 -5.056 1.00 86.44 191 GLY A C 1
ATOM 1545 O O . GLY A 1 191 ? 0.357 -17.362 -5.002 1.00 86.44 191 GLY A O 1
ATOM 1546 N N . GLY A 1 192 ? -0.115 -15.212 -4.553 1.00 90.00 192 GLY A N 1
ATOM 1547 C CA . GLY A 1 192 ? 1.157 -14.886 -3.906 1.00 90.00 192 GLY A CA 1
ATOM 1548 C C . GLY A 1 192 ? 2.132 -14.128 -4.806 1.00 90.00 192 GLY A C 1
ATOM 1549 O O . GLY A 1 192 ? 1.965 -14.036 -6.021 1.00 90.00 192 GLY A O 1
ATOM 1550 N N . GLY A 1 193 ? 3.179 -13.579 -4.191 1.00 95.25 193 GLY A N 1
ATOM 1551 C CA . GLY A 1 193 ? 4.068 -12.626 -4.855 1.00 95.25 193 GLY A CA 1
ATOM 1552 C C . GLY A 1 193 ? 3.598 -11.186 -4.674 1.00 95.25 193 GLY A C 1
ATOM 1553 O O . GLY A 1 193 ? 2.576 -10.917 -4.031 1.00 95.25 193 GLY A O 1
ATOM 1554 N N . ILE A 1 194 ? 4.391 -10.250 -5.189 1.00 95.56 194 ILE A N 1
ATOM 1555 C CA . ILE A 1 194 ? 4.210 -8.817 -4.962 1.00 95.56 194 ILE A CA 1
ATOM 1556 C C . ILE A 1 194 ? 4.535 -7.997 -6.210 1.00 95.56 194 ILE A C 1
ATOM 1558 O O . ILE A 1 194 ? 5.461 -8.320 -6.955 1.00 95.56 194 ILE A O 1
ATOM 1562 N N . LEU A 1 195 ? 3.803 -6.902 -6.409 1.00 94.56 195 LEU A N 1
ATOM 1563 C CA . LEU A 1 195 ? 4.285 -5.765 -7.190 1.00 94.56 195 LEU A CA 1
ATOM 1564 C C . LEU A 1 195 ? 4.818 -4.712 -6.237 1.00 94.56 195 LEU A C 1
ATOM 1566 O O . LEU A 1 195 ? 4.186 -4.389 -5.230 1.00 94.56 195 LEU A O 1
ATOM 1570 N N . VAL A 1 196 ? 5.972 -4.171 -6.588 1.00 92.50 196 VAL A N 1
ATOM 1571 C CA . VAL A 1 196 ? 6.619 -3.078 -5.882 1.00 92.50 196 VAL A CA 1
ATOM 1572 C C . VAL A 1 196 ? 6.751 -1.921 -6.853 1.00 92.50 196 VAL A C 1
ATOM 1574 O O . VAL A 1 196 ? 7.266 -2.091 -7.954 1.00 92.50 196 VAL A O 1
ATOM 1577 N N . VAL A 1 197 ? 6.298 -0.748 -6.437 1.00 89.12 197 VAL A N 1
ATOM 1578 C CA . VAL A 1 197 ? 6.458 0.497 -7.179 1.00 89.12 197 VAL A CA 1
ATOM 1579 C C . VAL A 1 197 ? 7.271 1.460 -6.342 1.00 89.12 197 VAL A C 1
ATOM 1581 O O . VAL A 1 197 ? 6.997 1.634 -5.155 1.00 89.12 197 VAL A O 1
ATOM 1584 N N . PHE A 1 198 ? 8.247 2.109 -6.961 1.00 85.75 198 PHE A N 1
ATOM 1585 C CA . PHE A 1 198 ? 8.953 3.227 -6.352 1.00 85.75 198 PHE A CA 1
ATOM 1586 C C . PHE A 1 198 ? 9.223 4.328 -7.373 1.00 85.75 198 PHE A C 1
ATOM 1588 O O . PHE A 1 198 ? 9.493 4.061 -8.544 1.00 85.75 198 PHE A O 1
ATOM 1595 N N . GLY A 1 199 ? 9.122 5.574 -6.916 1.00 79.62 199 GLY A N 1
ATOM 1596 C CA . GLY A 1 199 ? 9.405 6.762 -7.708 1.00 79.62 199 GLY A CA 1
ATOM 1597 C C . GLY A 1 199 ? 10.866 7.185 -7.615 1.00 79.62 199 GLY A C 1
ATOM 1598 O O . GLY A 1 199 ? 11.471 7.222 -6.539 1.00 79.62 199 GLY A O 1
ATOM 1599 N N . PHE A 1 200 ? 11.433 7.566 -8.750 1.00 77.19 200 PHE A N 1
ATOM 1600 C CA . PHE A 1 200 ? 12.734 8.207 -8.840 1.00 77.19 200 PHE A CA 1
ATOM 1601 C C . PHE A 1 200 ? 12.574 9.701 -8.668 1.00 77.19 200 PHE A C 1
ATOM 1603 O O . PHE A 1 200 ? 12.273 10.430 -9.613 1.00 77.19 200 PHE A O 1
ATOM 1610 N N . CYS A 1 201 ? 12.749 10.141 -7.425 1.00 72.19 201 CYS A N 1
ATOM 1611 C CA . CYS A 1 201 ? 12.464 11.507 -7.041 1.00 72.19 201 CYS A CA 1
ATOM 1612 C C . CYS A 1 201 ? 13.738 12.239 -6.632 1.00 72.19 201 CYS A C 1
ATOM 1614 O O . CYS A 1 201 ? 14.489 11.779 -5.773 1.00 72.19 201 CYS A O 1
ATOM 1616 N N . TYR A 1 202 ? 13.953 13.409 -7.216 1.00 68.06 202 TYR A N 1
ATOM 1617 C CA . TYR A 1 202 ? 15.046 14.310 -6.875 1.00 68.06 202 TYR A CA 1
ATOM 1618 C C . TYR A 1 202 ? 14.520 15.467 -6.036 1.00 68.06 202 TYR A C 1
ATOM 1620 O O . TYR A 1 202 ? 13.377 15.910 -6.186 1.00 68.06 202 TYR A O 1
ATOM 1628 N N . LYS A 1 203 ? 15.358 15.952 -5.116 1.00 65.19 203 LYS A N 1
ATOM 1629 C CA . LYS A 1 203 ? 15.052 17.174 -4.372 1.00 65.19 203 LYS A CA 1
ATOM 1630 C C . LYS A 1 203 ? 15.038 18.340 -5.352 1.00 65.19 203 LYS A C 1
ATOM 1632 O O . LYS A 1 203 ? 15.912 18.438 -6.209 1.00 65.19 203 LYS A O 1
ATOM 1637 N N . VAL A 1 204 ? 14.046 19.211 -5.221 1.00 64.56 204 VAL A N 1
ATOM 1638 C CA . VAL A 1 204 ? 14.050 20.478 -5.950 1.00 64.56 204 VAL A CA 1
ATOM 1639 C C . VAL A 1 204 ? 14.955 21.437 -5.183 1.00 64.56 204 VAL A C 1
ATOM 1641 O O . VAL A 1 204 ? 14.677 21.763 -4.026 1.00 64.56 204 VAL A O 1
ATOM 1644 N N . ASP A 1 205 ? 16.059 21.848 -5.805 1.00 57.84 205 ASP A N 1
ATOM 1645 C CA . ASP A 1 205 ? 17.019 22.762 -5.188 1.00 57.84 205 ASP A CA 1
ATOM 1646 C C . ASP A 1 205 ? 16.333 24.071 -4.748 1.00 57.84 205 ASP A C 1
ATOM 1648 O O . ASP A 1 205 ? 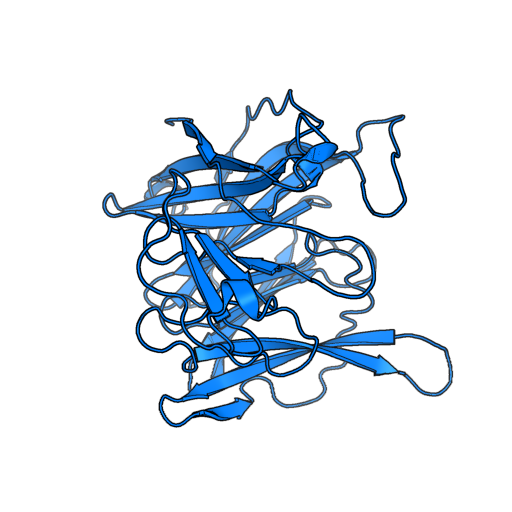15.485 24.622 -5.451 1.00 57.84 205 ASP A O 1
ATOM 1652 N N . ASN A 1 206 ? 16.731 24.584 -3.578 1.00 50.19 206 ASN A N 1
ATOM 1653 C CA . ASN A 1 206 ? 16.336 25.881 -3.002 1.00 50.19 206 ASN A CA 1
ATOM 1654 C C . ASN A 1 206 ? 14.929 26.030 -2.386 1.00 50.19 206 ASN A C 1
ATOM 1656 O O . ASN A 1 206 ? 14.565 27.150 -2.028 1.00 50.19 206 ASN A O 1
ATOM 1660 N N . ILE A 1 207 ? 14.154 24.957 -2.170 1.00 48.69 207 ILE A N 1
ATOM 1661 C CA . ILE A 1 207 ? 12.868 25.057 -1.446 1.00 48.69 207 ILE A CA 1
ATOM 1662 C C . ILE A 1 207 ? 12.773 24.003 -0.332 1.00 48.69 207 ILE A C 1
ATOM 1664 O O . ILE A 1 207 ? 12.259 22.902 -0.516 1.00 48.69 207 ILE A O 1
ATOM 1668 N N . VAL A 1 208 ? 13.241 24.365 0.865 1.00 44.78 208 VAL A N 1
ATOM 1669 C CA . VAL A 1 208 ? 12.960 23.630 2.108 1.00 44.78 208 VAL A CA 1
ATOM 1670 C C . VAL A 1 208 ? 11.897 24.412 2.869 1.00 44.78 208 VAL A C 1
ATOM 1672 O O . VAL A 1 208 ? 12.187 25.469 3.421 1.00 44.78 208 VAL A O 1
ATOM 1675 N N . ILE A 1 209 ? 10.656 23.917 2.876 1.00 47.78 209 ILE A N 1
ATOM 1676 C CA . ILE A 1 209 ? 9.540 24.625 3.523 1.00 47.78 209 ILE A CA 1
ATOM 1677 C C . ILE A 1 209 ? 9.560 24.367 5.039 1.00 47.78 209 ILE A C 1
ATOM 1679 O O . ILE A 1 209 ? 9.398 25.305 5.810 1.00 47.78 209 ILE A O 1
ATOM 1683 N N . THR A 1 210 ? 9.811 23.123 5.478 1.00 41.91 210 THR A N 1
ATOM 1684 C CA . THR A 1 210 ? 10.092 22.714 6.877 1.00 41.91 210 THR A CA 1
ATOM 1685 C C . THR A 1 210 ? 10.760 21.324 6.905 1.00 41.91 210 THR A C 1
ATOM 1687 O O . THR A 1 210 ? 10.753 20.624 5.895 1.00 41.91 210 THR A O 1
ATOM 1690 N N . SER A 1 211 ? 11.278 20.869 8.058 1.00 40.94 211 SER A N 1
ATOM 1691 C CA . SER A 1 211 ? 11.927 19.547 8.238 1.00 40.94 211 SER A CA 1
ATOM 1692 C C . SER A 1 211 ? 11.057 18.318 7.913 1.00 40.94 211 SER A C 1
ATOM 1694 O O . SER A 1 211 ? 11.567 17.203 7.911 1.00 40.94 211 SER A O 1
ATOM 1696 N N . TRP A 1 212 ? 9.755 18.503 7.670 1.00 41.34 212 TRP A N 1
ATOM 1697 C CA . TRP A 1 212 ? 8.781 17.441 7.375 1.00 41.34 212 TRP A CA 1
ATOM 1698 C C . TRP A 1 212 ? 8.212 17.521 5.949 1.00 41.34 212 TRP A C 1
ATOM 1700 O O . TRP A 1 212 ? 7.403 16.684 5.565 1.00 41.34 212 TRP A O 1
ATOM 1710 N N . LEU A 1 213 ? 8.601 18.537 5.173 1.00 52.44 213 LEU A N 1
ATOM 1711 C CA . LEU A 1 213 ? 8.078 18.840 3.840 1.00 52.44 213 LEU A CA 1
ATOM 1712 C C . LEU A 1 213 ? 9.252 19.094 2.896 1.00 52.44 213 LEU A C 1
ATOM 1714 O O . LEU A 1 213 ? 9.599 20.238 2.596 1.00 52.44 213 LEU A O 1
ATOM 1718 N N . GLU A 1 214 ? 9.878 18.007 2.452 1.00 54.84 214 GLU A N 1
ATOM 1719 C CA . GLU A 1 214 ? 10.816 18.059 1.335 1.00 54.84 214 GLU A CA 1
ATOM 1720 C C . GLU A 1 214 ? 10.027 18.038 0.023 1.00 54.84 214 GLU A C 1
ATOM 1722 O O . GLU A 1 214 ? 9.306 17.078 -0.256 1.00 54.84 214 GLU A O 1
ATOM 1727 N N . LEU A 1 215 ? 10.175 19.085 -0.791 1.00 59.44 215 LEU A N 1
ATOM 1728 C CA . LEU A 1 215 ? 9.663 19.066 -2.155 1.00 59.44 215 LEU A CA 1
ATOM 1729 C C . LEU A 1 215 ? 10.567 18.177 -3.005 1.00 59.44 215 LEU A C 1
ATOM 1731 O O . LEU A 1 215 ? 11.766 18.429 -3.152 1.00 59.44 215 LEU A O 1
ATOM 1735 N N . VAL A 1 216 ? 9.975 17.123 -3.553 1.00 63.47 216 VAL A N 1
ATOM 1736 C CA . VAL A 1 216 ? 10.638 16.228 -4.493 1.00 63.47 216 VAL A CA 1
ATOM 1737 C C . VAL A 1 216 ? 9.844 16.182 -5.784 1.00 63.47 216 VAL A C 1
ATOM 1739 O O . VAL A 1 216 ? 8.615 16.204 -5.744 1.00 63.47 216 VAL A O 1
ATOM 1742 N N . LYS A 1 217 ? 10.555 16.138 -6.907 1.00 68.75 217 LYS A N 1
ATOM 1743 C CA . LYS A 1 217 ? 9.978 15.901 -8.229 1.00 68.75 217 LYS A CA 1
ATOM 1744 C C . LYS A 1 217 ? 10.337 14.484 -8.641 1.00 68.75 217 LYS A C 1
ATOM 1746 O O . LYS A 1 217 ? 11.519 14.142 -8.595 1.00 68.75 217 LYS A O 1
ATOM 1751 N N . CYS A 1 218 ? 9.349 13.676 -9.006 1.00 70.81 218 CYS A N 1
ATOM 1752 C CA . CYS A 1 218 ? 9.580 12.339 -9.532 1.00 70.81 218 CYS A CA 1
ATOM 1753 C C . CYS A 1 218 ? 9.518 12.397 -11.064 1.00 70.81 218 CYS A C 1
ATOM 1755 O O . CYS A 1 218 ? 8.554 12.909 -11.622 1.00 70.81 218 CYS A O 1
ATOM 1757 N N . SER A 1 219 ? 10.571 11.952 -11.754 1.00 69.88 219 SER A N 1
ATOM 1758 C CA . SER A 1 219 ? 10.589 11.919 -13.232 1.00 69.88 219 SER A CA 1
ATOM 1759 C C . SER A 1 219 ? 10.160 10.577 -13.803 1.00 69.88 219 SER A C 1
ATOM 1761 O O . SER A 1 219 ? 9.699 10.505 -14.941 1.00 69.88 219 SER A O 1
ATOM 1763 N N . GLU A 1 220 ? 10.361 9.517 -13.028 1.00 78.19 220 GLU A N 1
ATOM 1764 C CA . GLU A 1 220 ? 10.228 8.140 -13.476 1.00 78.19 220 GLU A CA 1
ATOM 1765 C C . GLU A 1 220 ? 9.698 7.276 -12.328 1.00 78.19 220 GLU A C 1
ATOM 1767 O O . GLU A 1 220 ? 10.024 7.502 -11.158 1.00 78.19 220 GLU A O 1
ATOM 1772 N N . PHE A 1 221 ? 8.915 6.255 -12.663 1.00 82.00 221 PHE A N 1
ATOM 1773 C CA . PHE A 1 221 ? 8.489 5.212 -11.735 1.00 82.00 221 PHE A CA 1
ATOM 1774 C C . PHE A 1 221 ? 8.983 3.861 -12.229 1.00 82.00 221 PHE A C 1
ATOM 1776 O O . PHE A 1 221 ? 8.840 3.529 -13.405 1.00 82.00 221 PHE A O 1
ATOM 1783 N N . GLN A 1 222 ? 9.528 3.059 -11.320 1.00 87.50 222 GLN A N 1
ATOM 1784 C CA . GLN A 1 222 ? 9.840 1.664 -11.595 1.00 87.50 222 GLN A CA 1
ATOM 1785 C C . GLN A 1 222 ? 8.787 0.767 -10.967 1.00 87.50 222 GLN A C 1
ATOM 1787 O O . GLN A 1 222 ? 8.444 0.918 -9.794 1.00 87.50 222 GLN A O 1
ATOM 1792 N N . ILE A 1 223 ? 8.334 -0.209 -11.745 1.00 90.62 223 ILE A N 1
ATOM 1793 C CA . ILE A 1 223 ? 7.445 -1.276 -11.310 1.00 90.62 223 ILE A CA 1
ATOM 1794 C C . ILE A 1 223 ? 8.212 -2.591 -11.394 1.00 90.62 223 ILE A C 1
ATOM 1796 O O . ILE A 1 223 ? 8.618 -3.035 -12.467 1.00 90.62 223 ILE A O 1
ATOM 1800 N N . GLN A 1 224 ? 8.408 -3.218 -10.241 1.00 93.56 224 GLN A N 1
ATOM 1801 C CA . GLN A 1 224 ? 9.071 -4.502 -10.090 1.00 93.56 224 GLN A CA 1
ATOM 1802 C C . GLN A 1 224 ? 8.043 -5.565 -9.704 1.00 93.56 224 GLN A C 1
ATOM 1804 O O . GLN A 1 224 ? 7.475 -5.520 -8.612 1.00 93.56 224 GLN A O 1
ATOM 1809 N N . ARG A 1 225 ? 7.838 -6.563 -10.571 1.00 95.12 225 ARG A N 1
ATOM 1810 C CA . ARG A 1 225 ? 7.071 -7.767 -10.225 1.00 95.12 225 ARG A CA 1
ATOM 1811 C C . ARG A 1 225 ? 7.983 -8.817 -9.611 1.00 95.12 225 ARG A C 1
ATOM 1813 O O . ARG A 1 225 ? 9.085 -9.062 -10.106 1.00 95.12 225 ARG A O 1
ATOM 1820 N N . ILE A 1 226 ? 7.505 -9.446 -8.545 1.00 96.06 226 ILE A N 1
ATOM 1821 C CA . ILE A 1 226 ? 8.179 -10.529 -7.836 1.00 96.06 226 ILE A CA 1
ATOM 1822 C C . ILE A 1 226 ? 7.175 -11.671 -7.680 1.00 96.06 226 ILE A C 1
ATOM 1824 O O . ILE A 1 226 ? 6.121 -11.508 -7.067 1.00 96.06 226 ILE A O 1
ATOM 1828 N N . GLY A 1 227 ? 7.483 -12.829 -8.260 1.00 95.75 227 GLY A N 1
ATOM 1829 C CA . GLY A 1 227 ? 6.641 -14.019 -8.175 1.00 95.75 227 GLY A CA 1
ATOM 1830 C C . GLY A 1 227 ? 6.567 -14.590 -6.756 1.00 95.75 227 GLY A C 1
ATOM 1831 O O . GLY A 1 227 ? 7.402 -14.293 -5.902 1.00 95.75 227 GLY A O 1
ATOM 1832 N N . ALA A 1 228 ? 5.595 -15.472 -6.509 1.00 95.00 228 ALA A N 1
ATOM 1833 C CA . ALA A 1 228 ? 5.424 -16.150 -5.217 1.00 95.00 228 ALA A CA 1
ATOM 1834 C C . ALA A 1 228 ? 6.659 -16.961 -4.770 1.00 95.00 228 ALA A C 1
ATOM 1836 O O . ALA A 1 228 ? 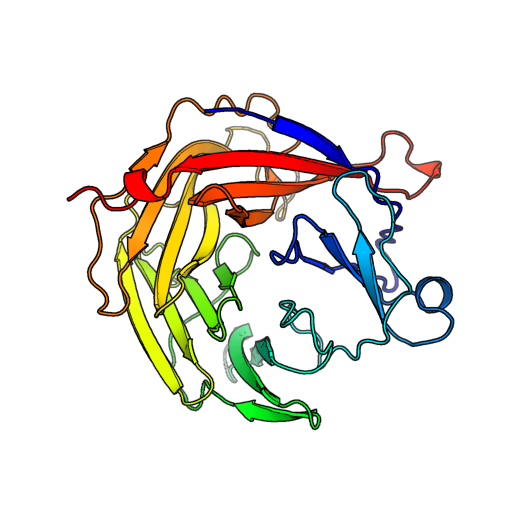6.864 -17.185 -3.582 1.00 95.00 228 ALA A O 1
ATOM 1837 N N . ASN A 1 229 ? 7.499 -17.381 -5.718 1.00 94.31 229 ASN A N 1
ATOM 1838 C CA . ASN A 1 229 ? 8.770 -18.067 -5.479 1.00 94.31 229 ASN A CA 1
ATOM 1839 C C . ASN A 1 229 ? 9.962 -17.112 -5.257 1.00 94.31 229 ASN A C 1
ATOM 1841 O O . ASN A 1 229 ? 11.091 -17.578 -5.128 1.00 94.31 229 ASN A O 1
ATOM 1845 N N . GLY A 1 230 ? 9.742 -15.794 -5.267 1.00 93.62 230 GLY A N 1
ATOM 1846 C CA . GLY A 1 230 ? 10.792 -14.779 -5.180 1.00 93.62 230 GLY A CA 1
ATOM 1847 C C . GLY A 1 230 ? 11.495 -14.450 -6.497 1.00 93.62 230 GLY A C 1
ATOM 1848 O O . GLY A 1 230 ? 12.391 -13.611 -6.492 1.00 93.62 230 GLY A O 1
ATOM 1849 N N . HIS A 1 231 ? 11.096 -15.055 -7.622 1.00 94.69 231 HIS A N 1
ATOM 1850 C CA . HIS A 1 231 ? 11.634 -14.705 -8.937 1.00 94.69 231 HIS A CA 1
ATOM 1851 C C . HIS A 1 231 ? 11.267 -13.263 -9.305 1.00 94.69 231 HIS A C 1
ATOM 1853 O O . HIS A 1 231 ? 10.089 -12.903 -9.302 1.00 94.69 231 HIS A O 1
ATOM 1859 N N . MET A 1 232 ? 12.266 -12.452 -9.643 1.00 94.19 232 MET A N 1
ATOM 1860 C CA . MET A 1 232 ? 12.079 -11.066 -10.069 1.00 94.19 232 MET A CA 1
ATOM 1861 C C . MET A 1 232 ? 11.996 -11.004 -11.594 1.00 94.19 232 MET A C 1
ATOM 1863 O O . MET A 1 232 ? 12.872 -11.519 -12.281 1.00 94.19 232 MET A O 1
ATOM 1867 N N . PHE A 1 233 ? 10.941 -10.382 -12.114 1.00 94.31 233 PHE A N 1
ATOM 1868 C CA . PHE A 1 233 ? 10.786 -10.134 -13.551 1.00 94.31 233 PHE A CA 1
ATOM 1869 C C . PHE A 1 233 ? 11.580 -8.896 -13.977 1.00 94.31 233 PHE A C 1
ATOM 1871 O O . PHE A 1 233 ? 12.023 -8.124 -13.123 1.00 94.31 233 PHE A O 1
ATOM 1878 N N . SER A 1 234 ? 11.745 -8.675 -15.281 1.00 92.56 234 SER A N 1
ATOM 1879 C CA . SER A 1 234 ? 12.375 -7.441 -15.750 1.00 92.56 234 SER A CA 1
ATOM 1880 C C . SER A 1 234 ? 11.542 -6.227 -15.312 1.00 92.56 234 SER A C 1
ATOM 1882 O O . SER A 1 234 ? 10.312 -6.247 -15.432 1.00 92.56 234 SER A O 1
ATOM 1884 N N . PRO A 1 235 ? 12.175 -5.179 -14.756 1.00 91.62 235 PRO A N 1
ATOM 1885 C CA . PRO A 1 235 ? 11.449 -4.021 -14.267 1.00 91.62 235 PRO A CA 1
ATOM 1886 C C . PRO A 1 235 ? 10.815 -3.248 -15.422 1.00 91.62 235 PRO A C 1
ATOM 1888 O O . PRO A 1 235 ? 11.443 -3.017 -16.456 1.00 91.62 235 PRO A O 1
ATOM 1891 N N . LEU A 1 236 ? 9.582 -2.797 -15.217 1.00 89.69 236 LEU A N 1
ATOM 1892 C CA . LEU A 1 236 ? 8.931 -1.847 -16.107 1.00 89.69 236 LEU A CA 1
ATOM 1893 C C . LEU A 1 236 ? 9.263 -0.431 -15.634 1.00 89.69 236 LEU A C 1
ATOM 1895 O O . LEU A 1 236 ? 8.952 -0.066 -14.500 1.00 89.69 236 LEU A O 1
ATOM 1899 N N . ILE A 1 237 ? 9.880 0.357 -16.509 1.00 87.25 237 ILE A N 1
ATOM 1900 C CA . ILE A 1 237 ? 10.140 1.779 -16.279 1.00 87.25 237 ILE A CA 1
ATOM 1901 C C . ILE A 1 237 ? 9.044 2.584 -16.969 1.00 87.25 237 ILE A C 1
ATOM 1903 O O . ILE A 1 237 ? 8.756 2.366 -18.145 1.00 87.25 237 ILE A O 1
ATOM 1907 N N . ILE A 1 238 ? 8.429 3.493 -16.220 1.00 80.06 238 ILE A N 1
ATOM 1908 C CA . ILE A 1 238 ? 7.466 4.468 -16.722 1.00 80.06 238 ILE A CA 1
ATOM 1909 C C . ILE A 1 238 ? 8.127 5.839 -16.614 1.00 80.06 238 ILE A C 1
ATOM 1911 O O . ILE A 1 238 ? 8.381 6.318 -15.508 1.00 80.06 238 ILE A O 1
ATOM 1915 N N . ASP A 1 239 ? 8.412 6.448 -17.761 1.00 72.81 239 ASP A N 1
ATOM 1916 C CA . ASP A 1 239 ? 9.001 7.777 -17.904 1.00 72.81 239 ASP A CA 1
ATOM 1917 C C . ASP A 1 239 ? 7.967 8.806 -18.405 1.00 72.81 239 ASP A C 1
ATOM 1919 O O . ASP A 1 239 ? 6.802 8.493 -18.660 1.00 72.81 239 ASP A O 1
ATOM 1923 N N . GLY A 1 240 ? 8.375 10.076 -18.491 1.00 56.00 240 GLY A N 1
ATOM 1924 C CA . GLY A 1 240 ? 7.536 11.142 -19.052 1.00 56.00 240 GLY A CA 1
ATOM 1925 C C . GLY A 1 240 ? 6.440 11.662 -18.117 1.00 56.00 240 GLY A C 1
ATOM 1926 O O . GLY A 1 240 ? 5.515 12.338 -18.570 1.00 56.00 240 GLY A O 1
ATOM 1927 N N . PHE A 1 241 ? 6.541 11.385 -16.815 1.00 61.41 241 PHE A N 1
ATOM 1928 C CA . PHE A 1 241 ? 5.659 11.978 -15.815 1.00 61.41 241 PHE A CA 1
ATOM 1929 C C . PHE A 1 241 ? 6.083 13.436 -15.576 1.00 61.41 241 PHE A C 1
ATOM 1931 O O . PHE A 1 241 ? 6.998 13.721 -14.803 1.00 61.41 241 PHE A O 1
ATOM 1938 N N . ASP A 1 242 ? 5.455 14.384 -16.280 1.00 52.06 242 ASP A N 1
ATOM 1939 C CA . ASP A 1 242 ? 5.703 15.805 -16.026 1.00 52.06 242 ASP A CA 1
ATOM 1940 C C . ASP A 1 242 ? 4.859 16.277 -14.835 1.00 52.06 242 ASP A C 1
ATOM 1942 O O . ASP A 1 242 ? 3.767 16.831 -14.961 1.00 52.06 242 ASP A O 1
ATOM 1946 N N . GLU A 1 243 ? 5.373 16.007 -13.636 1.00 55.91 243 GLU A N 1
ATOM 1947 C CA . GLU A 1 243 ? 4.830 16.480 -12.360 1.00 55.91 243 GLU A CA 1
ATOM 1948 C C . GLU A 1 243 ? 5.079 17.991 -12.175 1.00 55.91 243 GLU A C 1
ATOM 1950 O O . GLU A 1 243 ? 5.695 18.423 -11.199 1.00 55.91 243 GLU A O 1
ATOM 1955 N N . THR A 1 244 ? 4.659 18.836 -13.123 1.00 45.53 244 THR A N 1
ATOM 1956 C CA . THR A 1 244 ? 4.919 20.288 -13.063 1.00 45.53 244 THR A CA 1
ATOM 1957 C C . THR A 1 244 ? 4.218 20.991 -11.902 1.00 45.53 244 THR A C 1
ATOM 1959 O O . THR A 1 244 ? 4.601 22.106 -11.554 1.00 45.53 244 THR A O 1
ATOM 1962 N N . ASP A 1 245 ? 3.225 20.365 -11.264 1.00 52.69 245 ASP A N 1
ATOM 1963 C CA . ASP A 1 245 ? 2.558 20.921 -10.082 1.00 52.69 245 ASP A CA 1
ATOM 1964 C C . ASP A 1 245 ? 3.220 20.436 -8.777 1.00 52.69 245 ASP A C 1
ATOM 1966 O O . ASP A 1 245 ? 2.670 19.673 -7.976 1.00 52.69 245 ASP A O 1
ATOM 1970 N N . LEU A 1 246 ? 4.461 20.898 -8.599 1.00 42.12 246 LEU A N 1
ATOM 1971 C CA . LEU A 1 246 ? 5.403 20.565 -7.521 1.00 42.12 246 LEU A CA 1
ATOM 1972 C C . LEU A 1 246 ? 4.823 20.699 -6.100 1.00 42.12 246 LEU A C 1
ATOM 1974 O O . LEU A 1 246 ? 5.285 20.037 -5.169 1.00 42.12 246 LEU A O 1
ATOM 1978 N N . PHE A 1 247 ? 3.813 21.554 -5.910 1.00 47.34 247 PHE A N 1
ATOM 1979 C CA . PHE A 1 247 ? 3.201 21.806 -4.603 1.00 47.34 247 PHE A CA 1
ATOM 1980 C C . PHE A 1 247 ? 2.207 20.728 -4.180 1.00 47.34 247 PHE A C 1
ATOM 1982 O O . PHE A 1 247 ? 1.948 20.579 -2.984 1.00 47.34 247 PHE A O 1
ATOM 1989 N N . LYS A 1 248 ? 1.660 19.967 -5.133 1.00 51.50 248 LYS A N 1
ATOM 1990 C CA . LYS A 1 248 ? 0.632 18.969 -4.848 1.00 51.50 248 LYS A CA 1
ATOM 1991 C C . LYS A 1 248 ? 1.283 17.684 -4.331 1.00 51.50 248 LYS A C 1
ATOM 1993 O O . LYS A 1 248 ? 1.063 17.307 -3.190 1.00 51.50 248 LYS A O 1
ATOM 1998 N N . LEU A 1 249 ? 2.199 17.070 -5.071 1.00 50.34 249 LEU A N 1
ATOM 1999 C CA . LEU A 1 249 ? 2.517 15.640 -4.909 1.00 50.34 249 LEU A CA 1
ATOM 2000 C C . LEU A 1 249 ? 3.465 15.242 -3.765 1.00 50.34 249 LEU A C 1
ATOM 2002 O O . LEU A 1 249 ? 3.454 14.080 -3.347 1.00 50.34 249 LEU A O 1
ATOM 2006 N N . SER A 1 250 ? 4.243 16.165 -3.185 1.00 49.69 250 SER A N 1
ATOM 2007 C CA . SER A 1 250 ? 5.159 15.818 -2.076 1.00 49.69 250 SER A CA 1
ATOM 2008 C C . SER A 1 250 ? 4.433 15.155 -0.891 1.00 49.69 250 SER A C 1
ATOM 2010 O O . SER A 1 250 ? 4.995 14.281 -0.233 1.00 49.69 250 SER A O 1
ATOM 2012 N N . ARG A 1 251 ? 3.143 15.467 -0.694 1.00 56.25 251 ARG A N 1
ATOM 2013 C CA . ARG A 1 251 ? 2.283 14.945 0.385 1.00 56.25 251 ARG A CA 1
ATOM 2014 C C . ARG A 1 251 ? 1.504 13.673 0.042 1.00 56.25 251 ARG A C 1
ATOM 2016 O O . ARG A 1 251 ? 0.712 13.225 0.865 1.00 56.25 251 ARG A O 1
ATOM 2023 N N . PHE A 1 252 ? 1.661 13.130 -1.165 1.00 64.25 252 PHE A N 1
ATOM 2024 C CA . PHE A 1 252 ? 0.737 12.119 -1.671 1.00 64.25 252 PHE A CA 1
ATOM 2025 C C . PHE A 1 252 ? 1.256 10.719 -1.355 1.00 64.25 252 PHE A C 1
ATOM 2027 O O . PHE A 1 252 ? 2.418 10.411 -1.619 1.00 64.25 252 PHE A O 1
ATOM 2034 N N . HIS A 1 253 ? 0.408 9.873 -0.784 1.00 73.06 253 HIS A N 1
ATOM 2035 C CA . HIS A 1 253 ? 0.668 8.448 -0.646 1.00 73.06 253 HIS A CA 1
ATOM 2036 C C . HIS A 1 253 ? 0.372 7.768 -1.975 1.00 73.06 253 HIS A C 1
ATOM 2038 O O . HIS A 1 253 ? -0.632 8.074 -2.618 1.00 73.06 253 HIS A O 1
ATOM 2044 N N . MET A 1 254 ? 1.244 6.855 -2.392 1.00 76.62 254 MET A N 1
ATOM 2045 C CA . MET A 1 254 ? 0.996 6.049 -3.576 1.00 76.62 254 MET A CA 1
ATOM 2046 C C . MET A 1 254 ? 0.382 4.717 -3.167 1.00 76.62 254 MET A C 1
ATOM 2048 O O . MET A 1 254 ? 0.836 4.052 -2.237 1.00 76.62 254 MET A O 1
ATOM 2052 N N . HIS A 1 255 ? -0.643 4.325 -3.901 1.00 80.75 255 HIS A N 1
ATOM 2053 C CA . HIS A 1 255 ? -1.315 3.051 -3.773 1.00 80.75 255 HIS A CA 1
ATOM 2054 C C . HIS A 1 255 ? -1.379 2.404 -5.145 1.00 80.75 255 HIS A C 1
ATOM 2056 O O . HIS A 1 255 ? -1.490 3.082 -6.158 1.00 80.75 255 HIS A O 1
ATOM 2062 N N . ILE A 1 256 ? -1.331 1.086 -5.184 1.00 84.06 256 ILE A N 1
ATOM 2063 C CA . ILE A 1 256 ? -1.649 0.319 -6.389 1.00 84.06 256 ILE A CA 1
ATOM 2064 C C . ILE A 1 256 ? -3.084 -0.173 -6.192 1.00 84.06 256 ILE A C 1
ATOM 2066 O O . ILE A 1 256 ? -3.519 -0.267 -5.054 1.00 84.06 256 ILE A O 1
ATOM 2070 N N . THR A 1 257 ? -3.834 -0.457 -7.247 1.00 83.56 257 THR A N 1
ATOM 2071 C CA . THR A 1 257 ? -5.176 -1.074 -7.323 1.00 83.56 257 THR A CA 1
ATOM 2072 C C . THR A 1 257 ? -5.179 -1.988 -8.542 1.00 83.56 257 THR A C 1
ATOM 2074 O O . THR A 1 257 ? -4.320 -1.849 -9.405 1.00 83.56 257 THR A O 1
ATOM 2077 N N . GLU A 1 258 ? -6.095 -2.943 -8.590 1.00 84.31 258 GLU A N 1
ATOM 2078 C CA . GLU A 1 258 ? -6.321 -3.802 -9.754 1.00 84.31 258 GLU A CA 1
ATOM 2079 C C . GLU A 1 258 ? -7.791 -3.650 -10.129 1.00 84.31 258 GLU A C 1
ATOM 2081 O O . GLU A 1 258 ? -8.632 -3.660 -9.222 1.00 84.31 258 GLU A O 1
ATOM 2086 N N . ASN A 1 259 ? -8.071 -3.429 -11.413 1.00 82.12 259 ASN A N 1
ATOM 2087 C CA . ASN A 1 259 ? -9.424 -3.233 -11.933 1.00 82.12 259 ASN A CA 1
ATOM 2088 C C . ASN A 1 259 ? -9.944 -4.481 -12.672 1.00 82.12 259 ASN A C 1
ATOM 2090 O O . ASN A 1 259 ? -9.200 -5.423 -12.935 1.00 82.12 259 ASN A O 1
ATOM 2094 N N . ASP A 1 260 ? -11.220 -4.456 -13.060 1.00 82.94 260 ASP A N 1
ATOM 2095 C CA . ASP A 1 260 ? -11.886 -5.574 -13.751 1.00 82.94 260 ASP A CA 1
ATOM 2096 C C . ASP A 1 260 ? -11.383 -5.812 -15.190 1.00 82.94 260 ASP A C 1
ATOM 2098 O O . ASP A 1 260 ? -11.784 -6.776 -15.842 1.00 82.94 260 ASP A O 1
ATOM 2102 N N . HIS A 1 261 ? -10.500 -4.947 -15.697 1.00 84.38 261 HIS A N 1
ATOM 2103 C CA . HIS A 1 261 ? -9.872 -5.064 -17.013 1.00 84.38 261 HIS A CA 1
ATOM 2104 C C . HIS A 1 261 ? -8.467 -5.689 -16.945 1.00 84.38 261 HIS A C 1
ATOM 2106 O O . HIS A 1 261 ? -7.744 -5.653 -17.939 1.00 84.38 261 HIS A O 1
ATOM 2112 N N . ASN A 1 262 ? -8.083 -6.280 -15.805 1.00 86.56 262 ASN A N 1
ATOM 2113 C CA . ASN A 1 262 ? -6.740 -6.816 -15.540 1.00 86.56 262 ASN A CA 1
ATOM 2114 C C . ASN A 1 262 ? -5.636 -5.755 -15.674 1.00 86.56 262 ASN A C 1
ATOM 2116 O O . ASN A 1 262 ? -4.543 -6.017 -16.182 1.00 86.56 262 ASN A O 1
ATOM 2120 N N . GLU A 1 263 ? -5.916 -4.533 -15.229 1.00 88.19 263 GLU A N 1
ATOM 2121 C CA . GLU A 1 263 ? -4.935 -3.457 -15.188 1.00 88.19 263 GLU A CA 1
ATOM 2122 C C . GLU A 1 263 ? -4.541 -3.143 -13.748 1.00 88.19 263 GLU A C 1
ATOM 2124 O O . GLU A 1 263 ? -5.381 -3.093 -12.844 1.00 88.19 263 GLU A O 1
ATOM 2129 N N . PHE A 1 264 ? -3.261 -2.836 -13.543 1.00 87.81 264 PHE A N 1
ATOM 2130 C CA . PHE A 1 264 ? -2.792 -2.236 -12.305 1.00 87.81 264 PHE A CA 1
ATOM 2131 C C . PHE A 1 264 ? -2.910 -0.723 -12.388 1.00 87.81 264 PHE A C 1
ATOM 2133 O O . PHE A 1 264 ? -2.246 -0.075 -13.197 1.00 87.81 264 PHE A O 1
ATOM 2140 N N . CYS A 1 265 ? -3.725 -0.157 -11.509 1.00 83.56 265 CYS A N 1
ATOM 2141 C CA . CYS A 1 265 ? -3.938 1.272 -11.404 1.00 83.56 265 CYS A CA 1
ATOM 2142 C C . CYS A 1 265 ? -3.167 1.849 -10.218 1.00 83.56 265 CYS A C 1
ATOM 2144 O O . CYS A 1 265 ? -3.456 1.560 -9.055 1.00 83.56 265 CYS A O 1
ATOM 2146 N N . LEU A 1 266 ? -2.186 2.688 -10.502 1.00 81.62 266 LEU A N 1
ATOM 2147 C CA . LEU A 1 266 ? -1.426 3.424 -9.512 1.00 81.62 266 LEU A CA 1
ATOM 2148 C C . LEU A 1 266 ? -2.171 4.722 -9.203 1.00 81.62 266 LEU A C 1
ATOM 2150 O O . LEU A 1 266 ? -2.555 5.464 -10.104 1.00 81.62 266 LEU A O 1
ATOM 2154 N N . THR A 1 267 ? -2.412 4.967 -7.920 1.00 78.00 267 THR A N 1
ATOM 2155 C CA . THR A 1 267 ? -3.138 6.126 -7.411 1.00 78.00 267 THR A CA 1
ATOM 2156 C C . THR A 1 267 ? -2.271 6.874 -6.411 1.00 78.00 267 THR A C 1
ATOM 2158 O O . THR A 1 267 ? -1.977 6.361 -5.332 1.00 78.00 267 THR A O 1
ATOM 2161 N N . SER A 1 268 ? -1.892 8.101 -6.745 1.00 75.25 268 SER A N 1
ATOM 2162 C CA . SER A 1 268 ? -1.288 9.042 -5.802 1.00 75.25 268 SER A CA 1
ATOM 2163 C C . SER A 1 268 ? -2.403 9.844 -5.145 1.00 75.25 268 SER A C 1
ATOM 2165 O O . SER A 1 268 ? -3.132 10.525 -5.856 1.00 75.25 268 SER A O 1
ATOM 2167 N N . VAL A 1 269 ? -2.537 9.803 -3.817 1.00 72.25 269 VAL A N 1
ATOM 2168 C CA . VAL A 1 269 ? -3.585 10.507 -3.053 1.00 72.25 269 VAL A CA 1
ATOM 2169 C C . VAL A 1 269 ? -2.986 11.385 -1.961 1.00 72.25 269 VAL A C 1
ATOM 2171 O O . VAL A 1 269 ? -2.121 10.936 -1.213 1.00 72.25 269 VAL A O 1
ATOM 2174 N N . GLY A 1 270 ? -3.461 12.619 -1.810 1.00 68.38 270 GLY A N 1
ATOM 2175 C CA . GLY A 1 270 ? -3.004 13.486 -0.729 1.00 68.38 270 GLY A CA 1
ATOM 2176 C C . GLY A 1 270 ? -3.957 14.635 -0.406 1.00 68.38 270 GLY A C 1
ATOM 2177 O O . GLY A 1 270 ? -4.806 14.999 -1.223 1.00 68.38 270 GLY A O 1
ATOM 2178 N N . PRO A 1 271 ? -3.828 15.217 0.799 1.00 64.69 271 PRO A N 1
ATOM 2179 C CA . PRO A 1 271 ? -4.639 16.352 1.204 1.00 64.69 271 PRO A CA 1
ATOM 2180 C C . PRO A 1 271 ? -4.182 17.623 0.480 1.00 64.69 271 PRO A C 1
ATOM 2182 O O . PRO A 1 271 ? -2.998 17.977 0.498 1.00 64.69 271 PRO A O 1
ATOM 2185 N N . MET A 1 272 ? -5.134 18.357 -0.086 1.00 60.75 272 MET A N 1
ATOM 2186 C CA . MET A 1 272 ? -4.939 19.713 -0.575 1.00 60.75 272 MET A CA 1
ATOM 2187 C C . MET A 1 272 ? -5.277 20.703 0.541 1.00 60.75 272 MET A C 1
ATOM 2189 O O . MET A 1 272 ? -6.250 20.541 1.282 1.00 60.75 272 MET A O 1
ATOM 2193 N N . GLN A 1 273 ? -4.425 21.714 0.712 1.00 56.34 273 GLN A N 1
ATOM 2194 C CA . GLN A 1 273 ? -4.679 22.764 1.690 1.00 56.34 273 GLN A CA 1
ATOM 2195 C C . GLN A 1 273 ? -5.932 23.541 1.255 1.00 56.34 273 GLN A C 1
ATOM 2197 O O . GLN A 1 273 ? -6.008 23.907 0.081 1.00 56.34 273 GLN A O 1
ATOM 2202 N N . PRO A 1 274 ? -6.901 23.790 2.156 1.00 54.97 274 PRO A N 1
ATOM 2203 C CA . PRO A 1 274 ? -8.107 24.516 1.795 1.00 54.97 274 PRO A CA 1
ATOM 2204 C C . PRO A 1 274 ? -7.780 25.860 1.150 1.00 54.97 274 PRO A C 1
ATOM 2206 O O . PRO A 1 274 ? -6.945 26.613 1.657 1.00 54.97 274 PRO A O 1
ATOM 2209 N N . SER A 1 275 ? -8.505 26.192 0.083 1.00 52.94 275 SER A N 1
ATOM 2210 C CA . SER A 1 275 ? -8.483 27.525 -0.531 1.00 52.94 275 SER A CA 1
ATOM 2211 C C . SER A 1 275 ? -8.992 28.612 0.427 1.00 52.94 275 SER A C 1
ATOM 2213 O O . SER A 1 275 ? -8.613 29.776 0.308 1.00 52.94 275 SER A O 1
ATOM 2215 N N . ASN A 1 276 ? -9.804 28.232 1.422 1.00 52.00 276 ASN A N 1
ATOM 2216 C CA . ASN A 1 276 ? -10.326 29.111 2.459 1.00 52.00 276 ASN A CA 1
ATOM 2217 C C . ASN A 1 276 ? -10.014 28.559 3.863 1.00 52.00 276 ASN A C 1
ATOM 2219 O O . ASN A 1 276 ? -10.596 27.577 4.315 1.00 52.00 276 ASN A O 1
ATOM 2223 N N . ILE A 1 277 ? -9.118 29.237 4.583 1.00 54.91 277 ILE A N 1
ATOM 2224 C CA . ILE A 1 277 ? -8.641 28.851 5.926 1.00 54.91 277 ILE A CA 1
ATOM 2225 C C . ILE A 1 277 ? -9.797 28.803 6.949 1.00 54.91 277 ILE A C 1
ATOM 2227 O O . ILE A 1 277 ? -9.706 28.115 7.963 1.00 54.91 277 ILE A O 1
ATOM 2231 N N . SER A 1 278 ? -10.908 29.502 6.682 1.00 50.25 278 SER A N 1
ATOM 2232 C CA . SER A 1 278 ? -12.040 29.606 7.611 1.00 50.25 278 SER A CA 1
ATOM 2233 C C . SER A 1 278 ? -12.917 28.352 7.702 1.00 50.25 278 SER A C 1
ATOM 2235 O O . SER A 1 278 ? -13.578 28.168 8.722 1.00 50.25 278 SER A O 1
ATOM 2237 N N . THR A 1 279 ? -12.928 27.470 6.695 1.00 50.22 279 THR A N 1
ATOM 2238 C CA . THR A 1 279 ? -13.867 26.332 6.666 1.00 50.22 279 THR A CA 1
ATOM 2239 C C . THR A 1 279 ? -13.297 25.039 7.241 1.00 50.22 279 THR A C 1
ATOM 2241 O O . THR A 1 279 ? -14.066 24.124 7.504 1.00 50.22 279 THR A O 1
ATOM 2244 N N . SER A 1 280 ? -11.989 24.944 7.518 1.00 54.84 280 SER A N 1
ATOM 2245 C CA . SER A 1 280 ? -11.333 23.725 8.047 1.00 54.84 280 SER A CA 1
ATOM 2246 C C . SER A 1 280 ? -11.650 22.431 7.270 1.00 54.84 280 SER A C 1
ATOM 224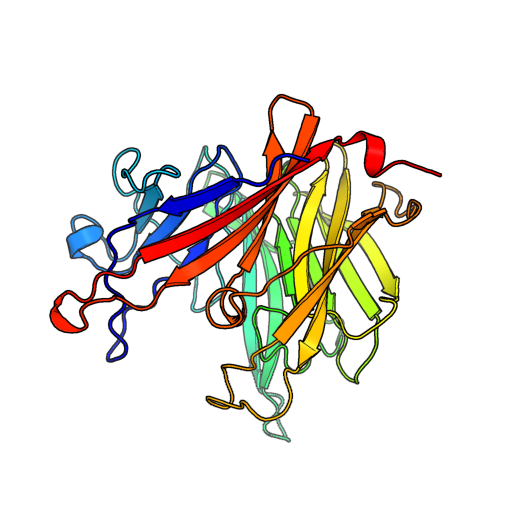8 O O . SER A 1 280 ? -11.432 21.342 7.797 1.00 54.84 280 SER A O 1
ATOM 2250 N N . VAL A 1 281 ? -12.178 22.539 6.046 1.00 55.31 281 VAL A N 1
ATOM 2251 C CA . VAL A 1 281 ? -12.489 21.418 5.156 1.00 55.31 281 VAL A CA 1
ATOM 2252 C C . VAL A 1 281 ? -11.298 21.233 4.240 1.00 55.31 281 VAL A C 1
ATOM 2254 O O . VAL A 1 281 ? -10.933 22.145 3.507 1.00 55.31 281 VAL A O 1
ATOM 2257 N N . TYR A 1 282 ? -10.676 20.070 4.302 1.00 59.47 282 TYR A N 1
ATOM 2258 C CA . TYR A 1 282 ? -9.594 19.710 3.398 1.00 59.47 282 TYR A CA 1
ATOM 2259 C C . TYR A 1 282 ? -10.166 18.970 2.195 1.00 59.47 282 TYR A C 1
ATOM 2261 O O . TYR A 1 282 ? -11.110 18.201 2.331 1.00 59.47 282 TYR A O 1
ATOM 2269 N N . GLU A 1 283 ? -9.582 19.197 1.026 1.00 64.44 283 GLU A N 1
ATOM 2270 C CA . GLU A 1 283 ? -9.932 18.476 -0.199 1.00 64.44 283 GLU A CA 1
ATOM 2271 C C . GLU A 1 283 ? -8.922 17.345 -0.409 1.00 64.44 283 GLU A C 1
ATOM 2273 O O . GLU A 1 283 ? -7.756 17.471 -0.021 1.00 64.44 283 GLU A O 1
ATOM 2278 N N . VAL A 1 284 ? -9.346 16.231 -1.007 1.00 66.00 284 VAL A N 1
ATOM 2279 C CA . VAL A 1 284 ? -8.436 15.143 -1.379 1.00 66.00 284 VAL A CA 1
ATOM 2280 C C . VAL A 1 284 ? -8.248 15.181 -2.878 1.00 66.00 284 VAL A C 1
ATOM 2282 O O . VAL A 1 284 ? -9.178 14.983 -3.657 1.00 66.00 284 VAL A O 1
ATOM 2285 N N . LEU A 1 285 ? -7.014 15.409 -3.294 1.00 67.31 285 LEU A N 1
ATOM 2286 C CA . LEU A 1 285 ? -6.662 15.285 -4.693 1.00 67.31 285 LEU A CA 1
ATOM 2287 C C . LEU A 1 285 ? -6.069 13.900 -4.917 1.00 67.31 285 LEU A C 1
ATOM 2289 O O . LEU A 1 285 ? -5.310 13.395 -4.082 1.00 67.31 285 LEU A O 1
ATOM 2293 N N . TYR A 1 286 ? -6.400 13.300 -6.055 1.00 70.38 286 TYR A N 1
ATOM 2294 C CA . TYR A 1 286 ? -5.762 12.068 -6.469 1.00 70.38 286 TYR A CA 1
ATOM 2295 C C . TYR A 1 286 ? -5.466 12.048 -7.968 1.00 70.38 286 TYR A C 1
ATOM 2297 O O . TYR A 1 286 ? -6.153 12.659 -8.785 1.00 70.38 286 TYR A O 1
ATOM 2305 N N . TYR A 1 287 ? -4.411 11.323 -8.314 1.00 71.25 287 TYR A N 1
ATOM 2306 C CA . TYR A 1 287 ? -4.009 11.045 -9.686 1.00 71.25 287 TYR A CA 1
ATOM 2307 C C . TYR A 1 287 ? -4.014 9.546 -9.868 1.00 71.25 287 TYR A C 1
ATOM 2309 O O . TYR A 1 287 ? -3.355 8.856 -9.092 1.00 71.25 287 TYR A O 1
ATOM 2317 N N . LYS A 1 288 ? -4.750 9.058 -10.864 1.00 77.12 288 LYS A N 1
ATOM 2318 C CA . LYS A 1 288 ? -4.846 7.633 -11.168 1.00 77.12 288 LYS A CA 1
ATOM 2319 C C . LYS A 1 288 ? -4.367 7.382 -12.589 1.00 77.12 288 LYS A C 1
ATOM 2321 O O . LYS A 1 288 ? -4.800 8.055 -13.524 1.00 77.12 288 LYS A O 1
ATOM 2326 N N . TRP A 1 289 ? -3.513 6.381 -12.740 1.00 78.38 289 TRP A N 1
ATOM 2327 C CA . TRP A 1 289 ? -3.101 5.861 -14.037 1.00 78.38 289 TRP A CA 1
ATOM 2328 C C . TRP A 1 289 ? -3.096 4.342 -14.003 1.00 78.38 289 TRP A C 1
ATOM 2330 O O . TRP A 1 289 ? -2.719 3.753 -12.994 1.00 78.38 289 TRP A O 1
ATOM 2340 N N . CYS A 1 290 ? -3.507 3.711 -15.097 1.00 83.44 290 CYS A N 1
ATOM 2341 C CA . CYS A 1 290 ? -3.601 2.258 -15.200 1.00 83.44 290 CYS A CA 1
ATOM 2342 C C . CYS A 1 290 ? -2.651 1.723 -16.269 1.00 83.44 290 CYS A C 1
ATOM 2344 O O . CYS A 1 290 ? -2.430 2.365 -17.302 1.00 83.44 290 CYS A O 1
ATOM 2346 N N . ILE A 1 291 ? -2.069 0.558 -15.995 1.00 85.94 291 ILE A N 1
ATOM 2347 C CA . ILE A 1 291 ? -1.243 -0.196 -16.934 1.00 85.94 291 ILE A CA 1
ATOM 2348 C C . ILE A 1 291 ? -1.758 -1.633 -17.046 1.00 85.94 291 ILE A C 1
ATOM 2350 O O . ILE A 1 291 ? -2.155 -2.203 -16.029 1.00 85.94 291 ILE A O 1
ATOM 2354 N N . PRO A 1 292 ? -1.708 -2.256 -18.231 1.00 90.25 292 PRO A N 1
ATOM 2355 C CA . PRO A 1 292 ? -2.075 -3.661 -18.370 1.00 90.25 292 PRO A CA 1
ATOM 2356 C C . PRO A 1 292 ? -1.164 -4.577 -17.543 1.00 90.25 292 PRO A C 1
ATOM 2358 O O . PRO A 1 292 ? 0.057 -4.370 -17.503 1.00 90.25 292 PRO A O 1
ATOM 2361 N N . GLU A 1 293 ? -1.727 -5.603 -16.896 1.00 90.06 293 GLU A N 1
ATOM 2362 C CA . GLU A 1 293 ? -0.951 -6.569 -16.108 1.00 90.06 293 GLU A CA 1
ATOM 2363 C C . GLU A 1 293 ? 0.178 -7.197 -16.936 1.00 90.06 293 GLU A C 1
ATOM 2365 O O . GLU A 1 293 ? 1.297 -7.361 -16.428 1.00 90.06 293 GLU A O 1
ATOM 2370 N N . GLU A 1 294 ? -0.066 -7.505 -18.215 1.00 91.19 294 GLU A N 1
ATOM 2371 C CA . GLU A 1 294 ? 0.902 -8.198 -19.062 1.00 91.19 294 GLU A CA 1
ATOM 2372 C C . GLU A 1 294 ? 2.192 -7.396 -19.309 1.00 91.19 294 GLU A C 1
ATOM 2374 O O . GLU A 1 294 ? 3.219 -7.954 -19.703 1.00 91.19 294 GLU A O 1
ATOM 2379 N N . TRP A 1 295 ? 2.198 -6.090 -19.024 1.00 90.81 295 TRP A N 1
ATOM 2380 C CA . TRP A 1 295 ? 3.413 -5.276 -19.106 1.00 90.81 295 TRP A CA 1
ATOM 2381 C C . TRP A 1 295 ? 4.378 -5.547 -17.948 1.00 90.81 295 TRP A C 1
ATOM 2383 O O . TRP A 1 295 ? 5.570 -5.279 -18.080 1.00 90.81 295 TRP A O 1
ATOM 2393 N N . THR A 1 296 ? 3.890 -6.116 -16.842 1.00 88.62 296 THR A N 1
ATOM 2394 C CA . THR A 1 296 ? 4.676 -6.403 -15.626 1.00 88.62 296 THR A CA 1
ATOM 2395 C C . THR A 1 296 ? 5.341 -7.784 -15.620 1.00 88.62 296 THR A C 1
ATOM 2397 O O . THR A 1 296 ? 6.033 -8.128 -14.663 1.00 88.62 296 THR A O 1
ATOM 2400 N N . VAL A 1 297 ? 5.128 -8.592 -16.663 1.00 88.12 297 VAL A N 1
ATOM 2401 C CA . VAL A 1 297 ? 5.616 -9.984 -16.767 1.00 88.12 297 VAL A CA 1
ATOM 2402 C C . VAL A 1 297 ? 6.603 -10.195 -17.920 1.00 88.12 297 VAL A C 1
ATOM 2404 O O . VAL A 1 297 ? 6.915 -11.336 -18.256 1.00 88.12 297 VAL A O 1
ATOM 2407 N N . LYS A 1 298 ? 7.097 -9.122 -18.552 1.00 74.75 298 LYS A N 1
ATOM 2408 C CA . LYS A 1 298 ? 8.090 -9.242 -19.629 1.00 74.75 298 LYS A CA 1
ATOM 2409 C C . LYS A 1 298 ? 9.398 -9.821 -19.069 1.00 74.75 298 LYS A C 1
ATOM 2411 O O . LYS A 1 298 ? 9.890 -9.351 -18.044 1.00 74.75 298 LYS A O 1
ATOM 2416 N N . ASN A 1 299 ? 9.912 -10.858 -19.735 1.00 53.94 299 ASN A N 1
ATOM 2417 C CA . ASN A 1 299 ? 11.205 -11.482 -19.437 1.00 53.94 299 ASN A CA 1
ATOM 2418 C C . ASN A 1 299 ? 12.331 -10.664 -20.057 1.00 53.94 299 ASN A C 1
ATOM 2420 O O . ASN A 1 299 ? 12.277 -10.460 -21.290 1.00 53.94 299 ASN A O 1
#

Organism: NCBI:txid543379

Foldseek 3Di:
DDKDWAWAQAFDFDDPPDDDDKDWACPQDPQKTKIKGQDCVLQVNARIWIWIAHSNNHTDDHTHDADDDDPFDAYAADPPDRQFFKGFGWDWDQDPPDRFTATDTWIWGAHPVRDIDTQDDDDPPQPPRDPPDPFQKEWDTPQQKIKIWGDGPDLFQKIWMWMAHPVHTQDTDIDRDPHPWTQWEKDADHVGWIKIKTFDWDFDPPDDPDPHQTQIDGFKMWIWTADSVRDIADIDIDGDPPPVVSVPQSAWHWYWHADPQQKIKIKTKGWDDDPDPVSSTIIIIMMIDIDHNVSNHHD

Radius of gyration: 19.04 Å; chains: 1; bounding box: 46×49×49 Å

Sequence (299 aa):
MENCSNVANIPFTLKVGDEHYVSWFLTQFDETFEIVDKNKTHCKGVSSCKRIYDFNGNEIGDPKPFKIQNNAAYYPVSRESSDKGYYALLRKVAQSRKVKIQLIYEVQHVDASGNSRKLLTMPQEYDFRVFTFSDDMAVNVRNELCTICGRHFNDSRDLRCLQFDTQGMKLNVTMEMPTYGKKLAIYNLAGGGILVVFGFCYKVDNIVITSWLELVKCSEFQIQRIGANGHMFSPLIIDGFDETDLFKLSRFHMHITENDHNEFCLTSVGPMQPSNISTSVYEVLYYKWCIPEEWTVKN

pLDDT: mean 70.03, std 16.12, range [28.81, 96.06]